Protein AF-A0A2E3HSD8-F1 (afdb_monomer)

Secondary structure (DSSP, 8-state):
-EE-GGG-EEEE--TTSGGG--THHHHHHT-HHHHHHHHHHTTS--GGGEE----EEEE--SSS-B-PPSB-SS--STT-----TT-------GGGGSHHHHHHHHHHHHHHHHHHHHH--EEEEEEESS-EEEEEE-TTTTTSPPPHHHHHHHS-HHHHHTT--------SSSPPTT-EEEEE-TT-EE---TTS-EEE-B-TT---EEEEEEEEE--S---SPPEEPPTTTGGGG-HHHHHT-SSHHHHHHHHHHHTTEE--SSHHHH--HHHHHHHHTT---TT-SHHHHHHHHHGGGSPTTPPP-

Solvent-accessible surface area (backbone atoms only — not comparable to full-atom values): 17325 Å² total; per-residue (Å²): 106,44,59,50,80,94,67,30,56,34,39,40,47,58,65,55,30,61,92,67,76,44,62,64,57,40,48,49,70,69,26,70,69,50,45,50,50,46,16,68,68,28,79,64,51,49,70,94,44,37,20,58,57,80,55,36,37,35,39,37,30,63,86,47,69,49,60,62,68,61,38,47,77,53,63,56,48,48,91,50,61,86,78,44,87,70,48,94,74,84,74,56,59,73,75,31,66,31,70,70,47,30,51,56,41,45,54,52,48,42,54,50,48,55,47,48,71,71,64,21,62,44,51,62,32,39,35,18,72,33,55,35,62,36,44,33,33,31,80,68,45,54,78,47,83,78,50,61,53,53,44,40,66,57,51,56,67,74,47,51,76,72,64,52,90,69,46,91,70,75,85,86,73,72,83,62,90,72,54,42,73,45,76,37,50,55,78,36,69,51,74,72,66,54,53,30,39,30,35,39,54,36,50,49,82,47,75,40,41,33,38,35,42,51,46,30,53,52,90,67,90,80,87,72,83,50,41,66,32,44,32,89,49,30,66,68,72,40,64,63,32,49,71,61,42,86,41,74,57,54,34,52,12,39,50,63,38,47,63,53,37,36,82,47,71,27,60,51,29,53,35,50,71,70,57,48,51,44,21,32,72,50,41,75,60,89,86,62,45,70,53,37,50,53,32,16,75,44,18,86,73,48,57,88,80,47,59,73,130

Mean predicted aligned error: 4.42 Å

Nearest PDB structures (foldseek):
  4zpi-assembly1_A  TM=6.376E-01  e=4.360E-04  Streptomyces hygroscopicus subsp. hygroscopicus
  3kcx-assembly1_A  TM=5.062E-01  e=2.630E-01  Homo sapiens
  1dgw-assembly1_A  TM=4.783E-01  e=2.079E-01  Canavalia ensiformis
  1mzf-assembly1_A  TM=4.208E-01  e=2.630E-01  Homo sapiens
  1iz3-assembly1_A-2  TM=4.215E-01  e=7.571E-01  Homo sapiens

Foldseek 3Di:
DDADPPRFDFKDWCQLFCVVVHPVVLCVQPDPVVQVVFCVQQVRDDLLFWAFDTKIKGWFGAPDKDKDFWEFLFDQFAPSDDDFPLDPPVDDDLVRRDPVNSVVSLVVQLVVLVVCNVRVQKFWKWAWQAWDQFKKFAPPQSNDDDDLQRCLRHPDPVSVVNPNDGDPDDPSPDDDPRMDTDIDHHGDMDTDRSRTGIMGIHDHPDTTIIMTGMIGGQPDDDPDDAALDRQSCLLLLPVSSLVSNPDPSVNVSSVSVVNNYDHDQFCSSHDDPVVLLVLLCLDQDD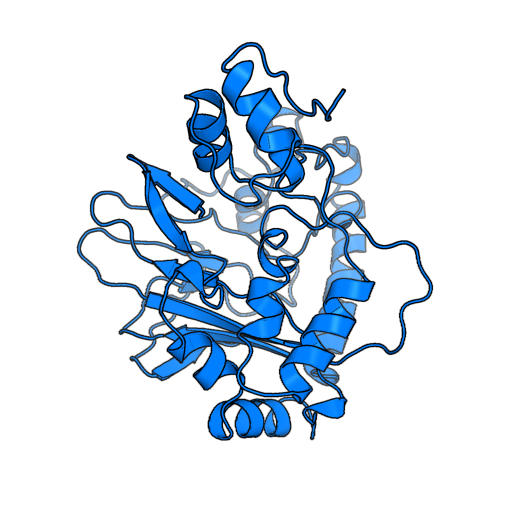PNDQRSNVNSVCRVVDDGPDGHD

Radius of gyration: 20.46 Å; Cα contacts (8 Å, |Δi|>4): 532; chains: 1; bounding box: 53×43×53 Å

Structure (mmCIF, N/CA/C/O backbone):
data_AF-A0A2E3HSD8-F1
#
_entry.id   AF-A0A2E3HSD8-F1
#
loop_
_atom_site.group_PDB
_atom_site.id
_atom_site.type_symbol
_atom_site.label_atom_id
_atom_site.label_alt_id
_atom_site.label_comp_id
_atom_site.label_asym_id
_atom_site.label_entity_id
_atom_site.label_seq_id
_atom_site.pdbx_PDB_ins_code
_atom_site.Cartn_x
_atom_site.Cartn_y
_atom_site.Cartn_z
_atom_site.occupancy
_atom_site.B_iso_or_equiv
_atom_site.auth_seq_id
_atom_site.auth_comp_id
_atom_site.auth_asym_id
_atom_site.auth_atom_id
_atom_site.pdbx_PDB_model_num
ATOM 1 N N . MET A 1 1 ? 10.540 -4.468 0.399 1.00 85.75 1 MET A N 1
ATOM 2 C CA . MET A 1 1 ? 9.700 -5.467 1.116 1.00 85.75 1 MET A CA 1
ATOM 3 C C . MET A 1 1 ? 9.550 -5.040 2.573 1.00 85.75 1 MET A C 1
ATOM 5 O O . MET A 1 1 ? 10.529 -4.563 3.128 1.00 85.75 1 MET A O 1
ATOM 9 N N . HIS A 1 2 ? 8.374 -5.173 3.197 1.00 87.12 2 HIS A N 1
ATOM 10 C CA . HIS A 1 2 ? 8.251 -5.008 4.652 1.00 87.12 2 HIS A CA 1
ATOM 11 C C . HIS A 1 2 ? 8.431 -6.350 5.354 1.00 87.12 2 HIS A C 1
ATOM 13 O O . HIS A 1 2 ? 7.873 -7.369 4.932 1.00 87.12 2 HIS A O 1
ATOM 19 N N . ARG A 1 3 ? 9.208 -6.316 6.433 1.00 90.56 3 ARG A N 1
ATOM 20 C CA . ARG A 1 3 ? 9.600 -7.487 7.210 1.00 90.56 3 ARG A CA 1
ATOM 21 C C . ARG A 1 3 ? 9.106 -7.370 8.650 1.00 90.56 3 ARG A C 1
ATOM 23 O O . ARG A 1 3 ? 8.932 -6.263 9.156 1.00 90.56 3 ARG A O 1
ATOM 30 N N . ALA A 1 4 ? 8.792 -8.514 9.237 1.00 90.00 4 ALA A N 1
ATOM 31 C CA . ALA A 1 4 ? 8.416 -8.689 10.627 1.00 90.00 4 ALA A CA 1
ATOM 32 C C . ALA A 1 4 ? 9.671 -9.030 11.450 1.00 90.00 4 ALA A C 1
ATOM 34 O O . ALA A 1 4 ? 10.803 -8.829 11.004 1.00 90.00 4 ALA A O 1
ATOM 35 N N . ARG A 1 5 ? 9.473 -9.542 12.667 1.00 89.62 5 ARG A N 1
ATOM 36 C CA . ARG A 1 5 ? 10.556 -10.053 13.513 1.00 89.62 5 ARG A CA 1
ATOM 37 C C . ARG A 1 5 ? 11.388 -11.103 12.760 1.00 89.62 5 ARG A C 1
ATOM 39 O O . ARG A 1 5 ? 10.840 -11.883 11.991 1.00 89.62 5 ARG A O 1
ATOM 46 N N . GLU A 1 6 ? 12.703 -11.111 13.003 1.00 91.00 6 GLU A N 1
ATOM 47 C CA . GLU A 1 6 ? 13.663 -12.011 12.330 1.00 91.00 6 GLU A CA 1
ATOM 48 C C . GLU A 1 6 ? 13.636 -11.908 10.797 1.00 91.00 6 GLU A C 1
ATOM 50 O O . GLU A 1 6 ? 13.905 -12.875 10.089 1.00 91.00 6 GLU A O 1
ATOM 55 N N . ASP A 1 7 ? 13.309 -10.721 10.285 1.00 90.62 7 ASP A N 1
ATOM 56 C CA . ASP A 1 7 ? 13.294 -10.411 8.860 1.00 90.62 7 ASP A CA 1
ATOM 57 C C . ASP A 1 7 ? 12.299 -11.242 8.026 1.00 90.62 7 ASP A C 1
ATOM 59 O O . ASP A 1 7 ? 12.387 -11.269 6.792 1.00 90.62 7 ASP A O 1
ATOM 63 N N . GLU A 1 8 ? 11.300 -11.870 8.660 1.00 91.19 8 GLU A N 1
ATOM 64 C CA . GLU A 1 8 ? 10.267 -12.627 7.948 1.00 91.19 8 GLU A CA 1
ATOM 65 C C . GLU A 1 8 ? 9.426 -11.698 7.052 1.00 91.19 8 GLU A C 1
ATOM 67 O O . GLU A 1 8 ? 8.938 -10.662 7.514 1.00 91.19 8 GLU A O 1
ATOM 72 N N . PRO A 1 9 ? 9.234 -12.015 5.760 1.00 90.62 9 PRO A N 1
ATOM 73 C CA . PRO A 1 9 ? 8.384 -11.211 4.892 1.00 90.62 9 PRO A CA 1
ATOM 74 C C . PRO A 1 9 ? 6.932 -11.262 5.377 1.00 90.62 9 PRO A C 1
ATOM 76 O O . PRO A 1 9 ? 6.433 -12.323 5.742 1.00 90.62 9 PRO A O 1
ATOM 79 N N . TRP A 1 10 ? 6.241 -10.122 5.342 1.00 90.44 10 TRP A N 1
ATOM 80 C CA . TRP A 1 10 ? 4.802 -10.071 5.658 1.00 90.44 10 TRP A CA 1
ATOM 81 C C . TRP A 1 10 ? 4.002 -9.139 4.742 1.00 90.44 10 TRP A C 1
ATOM 83 O O . TRP A 1 10 ? 2.795 -9.303 4.574 1.00 90.44 10 TRP A O 1
ATOM 93 N N . ALA A 1 11 ? 4.671 -8.162 4.124 1.00 92.44 11 ALA A N 1
ATOM 94 C CA . ALA A 1 11 ? 4.083 -7.277 3.127 1.00 92.44 11 ALA A CA 1
ATOM 95 C C . ALA A 1 11 ? 5.050 -7.116 1.945 1.00 92.44 11 ALA A C 1
ATOM 97 O O . ALA A 1 11 ? 6.065 -6.410 2.023 1.00 92.44 11 ALA A O 1
ATOM 98 N N . ILE A 1 12 ? 4.736 -7.780 0.836 1.00 94.00 12 ILE A N 1
ATOM 99 C CA . ILE A 1 12 ? 5.565 -7.819 -0.367 1.00 94.00 12 ILE A CA 1
ATOM 100 C C . ILE A 1 12 ? 4.980 -6.864 -1.403 1.00 94.00 12 ILE A C 1
ATOM 102 O O . ILE A 1 12 ? 3.889 -7.057 -1.932 1.00 94.00 12 ILE A O 1
ATOM 106 N N . ARG A 1 13 ? 5.724 -5.800 -1.686 1.00 93.38 13 ARG A N 1
ATOM 107 C CA . ARG A 1 13 ? 5.430 -4.837 -2.752 1.00 93.38 13 ARG A CA 1
ATOM 108 C C . ARG A 1 13 ? 6.360 -5.112 -3.925 1.00 93.38 13 ARG A C 1
ATOM 110 O O . ARG A 1 13 ? 7.394 -5.747 -3.733 1.00 93.38 13 ARG A O 1
ATOM 117 N N . GLY A 1 14 ? 6.009 -4.619 -5.106 1.00 92.06 14 GLY A N 1
ATOM 118 C CA . GLY A 1 14 ? 6.805 -4.870 -6.305 1.00 92.06 14 GLY A CA 1
ATOM 119 C C . GLY A 1 14 ? 6.550 -6.219 -6.956 1.00 92.06 14 GLY A C 1
ATOM 120 O O . GLY A 1 14 ? 7.355 -6.645 -7.762 1.00 92.06 14 GLY A O 1
ATOM 121 N N . ILE A 1 15 ? 5.436 -6.881 -6.643 1.00 94.19 15 ILE A N 1
ATOM 122 C CA . ILE A 1 15 ? 5.114 -8.233 -7.131 1.00 94.19 15 ILE A CA 1
ATOM 123 C C . ILE A 1 15 ? 4.972 -8.353 -8.657 1.00 94.19 15 ILE A C 1
ATOM 125 O O . ILE A 1 15 ? 4.980 -9.459 -9.170 1.00 94.19 15 ILE A O 1
ATOM 129 N N . ILE A 1 16 ? 4.845 -7.233 -9.375 1.00 95.88 16 ILE A N 1
ATOM 130 C CA . ILE A 1 16 ? 4.837 -7.187 -10.848 1.00 95.88 16 ILE A CA 1
ATOM 131 C C . ILE A 1 16 ? 6.199 -6.792 -11.439 1.00 95.88 16 ILE A C 1
ATOM 133 O O . ILE A 1 16 ? 6.329 -6.652 -12.650 1.00 95.88 16 ILE A O 1
ATOM 137 N N . HIS A 1 17 ? 7.200 -6.536 -10.595 1.00 95.88 17 HIS A N 1
ATOM 138 C CA . HIS A 1 17 ? 8.538 -6.179 -11.042 1.00 95.88 17 HIS A CA 1
ATOM 139 C C . HIS A 1 17 ? 9.221 -7.422 -11.639 1.00 95.88 17 HIS A C 1
ATOM 141 O O . HIS A 1 17 ? 9.228 -8.469 -10.987 1.00 95.88 17 HIS A O 1
ATOM 147 N N . PRO A 1 18 ? 9.865 -7.330 -12.819 1.00 95.62 18 PRO A N 1
ATOM 148 C CA . PRO A 1 18 ? 10.386 -8.503 -13.531 1.00 95.62 18 PRO A CA 1
ATOM 149 C C . PRO A 1 18 ? 11.477 -9.264 -12.766 1.00 95.62 18 PRO A C 1
ATOM 151 O O . PRO A 1 18 ? 11.658 -10.454 -12.983 1.00 95.62 18 PRO A O 1
ATOM 154 N N . ALA A 1 19 ? 12.159 -8.616 -11.818 1.00 93.50 19 ALA A N 1
ATOM 155 C CA . ALA A 1 19 ? 13.108 -9.273 -10.909 1.00 93.50 19 ALA A CA 1
ATOM 156 C C . ALA A 1 19 ? 12.499 -10.378 -10.018 1.00 93.50 19 ALA A C 1
ATOM 158 O O . ALA A 1 19 ? 13.252 -11.151 -9.435 1.00 93.50 19 ALA A O 1
ATOM 159 N N . PHE A 1 20 ? 11.169 -10.447 -9.877 1.00 93.25 20 PHE A N 1
ATOM 160 C CA . PHE A 1 20 ? 10.505 -11.576 -9.214 1.00 93.25 20 PHE A CA 1
ATOM 161 C C . PHE A 1 20 ? 10.332 -12.796 -10.125 1.00 93.25 20 PHE A C 1
ATOM 163 O O . PHE A 1 20 ? 9.979 -13.853 -9.617 1.00 93.25 20 PHE A O 1
ATOM 170 N N . GLU A 1 21 ? 10.551 -12.651 -11.437 1.00 95.62 21 GLU A N 1
ATOM 171 C CA . GLU A 1 21 ? 10.351 -13.709 -12.440 1.00 95.62 21 GLU A CA 1
ATOM 172 C C . GLU A 1 21 ? 8.945 -14.341 -12.385 1.00 95.62 21 GLU A C 1
ATOM 174 O O . GLU A 1 21 ? 8.745 -15.489 -12.769 1.00 95.62 21 GLU A O 1
ATOM 179 N N . GLU A 1 22 ? 7.955 -13.567 -11.928 1.00 95.69 22 GLU A N 1
ATOM 180 C CA . GLU A 1 22 ? 6.581 -14.014 -11.698 1.00 95.69 22 GLU A CA 1
ATOM 181 C C . GLU A 1 22 ? 5.596 -13.116 -12.469 1.00 95.69 22 GLU A C 1
ATOM 183 O O . GLU A 1 22 ? 5.118 -12.106 -11.938 1.00 95.69 22 GLU A O 1
ATOM 188 N N . PRO A 1 23 ? 5.304 -13.429 -13.746 1.00 95.88 23 PRO A N 1
ATOM 189 C CA . PRO A 1 23 ? 4.445 -12.594 -14.584 1.00 95.88 23 PRO A CA 1
ATOM 190 C C . PRO A 1 23 ? 2.964 -12.686 -14.195 1.00 95.88 23 PRO A C 1
ATOM 192 O O . PRO A 1 23 ? 2.198 -11.772 -14.513 1.00 95.88 23 PRO A O 1
ATOM 195 N N . SER A 1 24 ? 2.557 -13.735 -13.467 1.00 96.75 24 SER A N 1
ATOM 196 C CA . SER A 1 24 ? 1.148 -14.055 -13.203 1.00 96.75 24 SER A CA 1
ATOM 197 C C . SER A 1 24 ? 0.381 -12.901 -12.554 1.00 96.75 24 SER A C 1
ATOM 199 O O . SER A 1 24 ? -0.795 -12.692 -12.847 1.00 96.75 24 SER A O 1
ATOM 201 N N . PHE A 1 25 ? 1.032 -12.107 -11.695 1.00 96.75 25 PHE A N 1
ATOM 202 C CA . PHE A 1 25 ? 0.388 -10.954 -11.060 1.00 96.75 25 PHE A CA 1
ATOM 203 C C . PHE A 1 25 ? 0.044 -9.850 -12.063 1.00 96.75 25 PHE A C 1
ATOM 205 O O . PHE A 1 25 ? -1.042 -9.277 -11.982 1.00 96.75 25 PHE A O 1
ATOM 212 N N . ALA A 1 26 ? 0.946 -9.554 -13.003 1.00 97.12 26 ALA A N 1
ATOM 213 C CA . ALA A 1 26 ? 0.714 -8.549 -14.036 1.00 97.12 26 ALA A CA 1
ATOM 214 C C . ALA A 1 26 ? -0.293 -9.055 -15.082 1.00 97.12 26 ALA A C 1
ATOM 216 O O . ALA A 1 26 ? -1.175 -8.305 -15.498 1.00 97.12 26 ALA A O 1
ATOM 217 N N . GLU A 1 27 ? -0.209 -10.335 -15.451 1.00 97.81 27 GLU A N 1
ATOM 218 C CA . GLU A 1 27 ? -1.155 -10.989 -16.362 1.00 97.81 27 GLU A CA 1
ATOM 219 C C . GLU A 1 27 ? -2.575 -11.007 -15.789 1.00 97.81 27 GLU A C 1
ATOM 221 O O . GLU A 1 27 ? -3.524 -10.619 -16.470 1.00 97.81 27 GLU A O 1
ATOM 226 N N . PHE A 1 28 ? -2.735 -11.368 -14.512 1.00 97.25 28 PHE A N 1
ATOM 227 C CA . PHE A 1 28 ? -4.029 -11.307 -13.837 1.00 97.25 28 PHE A CA 1
ATOM 228 C C . PHE A 1 28 ? -4.566 -9.872 -13.766 1.00 97.25 28 PHE A C 1
ATOM 230 O O . PHE A 1 28 ? -5.745 -9.639 -14.042 1.00 97.25 28 PHE A O 1
ATOM 237 N N . HIS A 1 29 ? -3.707 -8.897 -13.446 1.00 97.06 29 HIS A N 1
ATOM 238 C CA . HIS A 1 29 ? -4.086 -7.482 -13.348 1.00 97.06 29 HIS A CA 1
ATOM 239 C C . HIS A 1 29 ? -4.623 -6.908 -14.666 1.00 97.06 29 HIS A C 1
ATOM 241 O O . HIS A 1 29 ? -5.510 -6.052 -14.651 1.00 97.06 29 HIS A O 1
ATOM 247 N N . GLY A 1 30 ? -4.103 -7.397 -15.793 1.00 97.19 30 GLY A N 1
ATOM 248 C CA . GLY A 1 30 ? -4.555 -7.057 -17.141 1.00 97.19 30 GLY A CA 1
ATOM 249 C C . GLY A 1 30 ? -5.619 -7.990 -17.729 1.00 97.19 30 GLY A C 1
ATOM 250 O O . GLY A 1 30 ? -6.067 -7.762 -18.852 1.00 97.19 30 GLY A O 1
ATOM 251 N N . SER A 1 31 ? -6.020 -9.038 -17.004 1.00 97.75 31 SER A N 1
ATOM 252 C CA . SER A 1 31 ? -6.863 -10.103 -17.550 1.00 97.75 31 SER A CA 1
ATOM 253 C C . SER A 1 31 ? -8.285 -9.630 -17.898 1.00 97.75 31 SER A C 1
ATOM 255 O O . SER A 1 31 ? -8.844 -8.768 -17.209 1.00 97.75 31 SER A O 1
ATOM 257 N N . PRO A 1 32 ? -8.931 -10.236 -18.916 1.00 97.69 32 PRO A N 1
ATOM 258 C CA . PRO A 1 32 ? -10.328 -9.949 -19.245 1.00 97.69 32 PRO A CA 1
ATOM 259 C C . PRO A 1 32 ? -11.292 -10.161 -18.073 1.00 97.69 32 PRO A C 1
ATOM 261 O O . PRO A 1 32 ? -12.245 -9.398 -17.928 1.00 97.69 32 PRO A O 1
ATOM 264 N N . ASP A 1 33 ? -11.037 -11.155 -17.219 1.00 96.06 33 ASP A N 1
ATOM 265 C CA . ASP A 1 33 ? -11.884 -11.451 -16.060 1.00 96.06 33 ASP A CA 1
ATOM 266 C C . ASP A 1 33 ? -11.822 -10.324 -15.024 1.00 96.06 33 ASP A C 1
ATOM 268 O O . ASP A 1 33 ? -12.862 -9.832 -14.572 1.00 96.06 33 ASP A O 1
ATOM 272 N N . PHE A 1 34 ? -10.614 -9.850 -14.694 1.00 96.94 34 PHE A N 1
ATOM 273 C CA . PHE A 1 34 ? -10.468 -8.745 -13.752 1.00 96.94 34 PHE A CA 1
ATOM 274 C C . PHE A 1 34 ? -10.998 -7.429 -14.331 1.00 96.94 34 PHE A C 1
ATOM 276 O O . PHE A 1 34 ? -11.712 -6.696 -13.643 1.00 96.94 34 PHE A O 1
ATOM 283 N N . LEU A 1 35 ? -10.742 -7.155 -15.614 1.00 98.00 35 LEU A N 1
ATOM 284 C CA . LEU A 1 35 ? -11.289 -5.979 -16.293 1.00 98.00 35 LEU A CA 1
ATOM 285 C C . LEU A 1 35 ? -12.817 -6.016 -16.394 1.00 98.00 35 LEU A C 1
ATOM 287 O O . LEU A 1 35 ? -13.459 -4.989 -16.195 1.00 98.00 35 LEU A O 1
ATOM 291 N N . SER A 1 36 ? -13.420 -7.182 -16.631 1.00 98.00 36 SER A N 1
ATOM 292 C CA . SER A 1 36 ? -14.878 -7.350 -16.616 1.00 98.00 36 SER A CA 1
ATOM 293 C C . SER A 1 36 ? -15.464 -6.985 -15.250 1.00 98.00 36 SER A C 1
ATOM 295 O O . SER A 1 36 ? -16.451 -6.245 -15.165 1.00 98.00 36 SER A O 1
ATOM 297 N N . PHE A 1 37 ? -14.815 -7.425 -14.167 1.00 97.19 37 PHE A N 1
ATOM 298 C CA . PHE A 1 37 ? -15.199 -7.025 -12.818 1.00 97.19 37 PHE A CA 1
ATOM 299 C C . PHE A 1 37 ? -15.065 -5.507 -12.611 1.00 97.19 37 PHE A C 1
ATOM 301 O O . PHE A 1 37 ? -16.020 -4.872 -12.161 1.00 97.19 37 PHE A O 1
ATOM 308 N N . VAL A 1 38 ? -13.922 -4.907 -12.966 1.00 97.62 38 VAL A N 1
ATOM 309 C CA . VAL A 1 38 ? -13.679 -3.456 -12.834 1.00 97.62 38 VAL A CA 1
ATOM 310 C C . VAL A 1 38 ? -14.727 -2.662 -13.604 1.00 97.62 38 VAL A C 1
ATOM 312 O O . VAL A 1 38 ? -15.338 -1.751 -13.049 1.00 97.62 38 VAL A O 1
ATOM 315 N N . ARG A 1 39 ? -15.001 -3.053 -14.848 1.00 97.94 39 ARG A N 1
ATOM 316 C CA . ARG A 1 39 ? -16.028 -2.457 -15.699 1.00 97.94 39 ARG A CA 1
ATOM 317 C C . ARG A 1 39 ? -17.401 -2.523 -15.039 1.00 97.94 39 ARG A C 1
ATOM 319 O O . ARG A 1 39 ? -18.093 -1.512 -14.959 1.00 97.94 39 ARG A O 1
ATOM 326 N N . SER A 1 40 ? -17.797 -3.689 -14.529 1.00 97.62 40 SER A N 1
ATOM 327 C CA . SER A 1 40 ? -19.088 -3.854 -13.854 1.00 97.62 40 SER A CA 1
ATOM 328 C C . SER A 1 40 ? -19.173 -3.061 -12.548 1.00 97.62 40 SER A C 1
ATOM 330 O O . SER A 1 40 ? -20.232 -2.521 -12.228 1.00 97.62 40 SER A O 1
ATOM 332 N N . TRP A 1 41 ? -18.093 -3.011 -11.768 1.00 96.94 41 TRP A N 1
ATOM 333 C CA . TRP A 1 41 ? -18.066 -2.343 -10.469 1.00 96.94 41 TRP A CA 1
ATOM 334 C C . TRP A 1 41 ? -18.044 -0.818 -10.606 1.00 96.94 41 TRP A C 1
ATOM 336 O O . TRP A 1 41 ? -18.757 -0.131 -9.873 1.00 96.94 41 TRP A O 1
ATOM 346 N N . CYS A 1 42 ? -17.264 -0.305 -11.560 1.00 97.31 42 CYS A N 1
ATOM 347 C CA . CYS A 1 42 ? -16.958 1.111 -11.772 1.00 97.31 42 CYS A CA 1
ATOM 348 C C . CYS A 1 42 ? -17.781 1.752 -12.909 1.00 97.31 42 CYS A C 1
ATOM 350 O O . CYS A 1 42 ? -17.302 2.669 -13.574 1.00 97.31 42 CYS A O 1
ATOM 352 N N . TYR A 1 43 ? -19.004 1.271 -13.155 1.00 96.44 43 TYR A N 1
ATOM 353 C CA . TYR A 1 43 ? -19.952 1.838 -14.131 1.00 96.44 43 TYR A CA 1
ATOM 354 C C . TYR A 1 43 ? -19.417 1.977 -15.567 1.00 96.44 43 TYR A C 1
ATOM 356 O O . TYR A 1 43 ? -19.615 3.003 -16.217 1.00 96.44 43 TYR A O 1
ATOM 364 N N . GLY A 1 44 ? -18.772 0.932 -16.077 1.00 96.56 44 GLY A N 1
ATOM 365 C CA . GLY A 1 44 ? -18.276 0.889 -17.452 1.00 96.56 44 GLY A CA 1
ATOM 366 C C . GLY A 1 44 ? -16.880 1.474 -17.628 1.00 96.56 44 GLY A C 1
ATOM 367 O O . GLY A 1 44 ? -16.565 1.920 -18.720 1.00 96.56 44 GLY A O 1
ATOM 368 N N . LEU A 1 45 ? -16.065 1.513 -16.571 1.00 96.38 45 LEU A N 1
ATOM 369 C CA . LEU A 1 45 ? -14.673 1.950 -16.665 1.00 96.38 45 LEU A CA 1
ATOM 370 C C . LEU A 1 45 ? -13.880 1.016 -17.598 1.00 96.38 45 LEU A C 1
ATOM 372 O O . LEU A 1 45 ? -13.818 -0.186 -17.339 1.00 96.38 45 LEU A O 1
ATOM 376 N N . GLU A 1 46 ? -13.289 1.576 -18.653 1.00 97.38 46 GLU A N 1
ATOM 377 C CA . GLU A 1 46 ? -12.530 0.851 -19.684 1.00 97.38 46 GLU A CA 1
ATOM 378 C C . GLU A 1 46 ? -11.012 1.096 -19.535 1.00 97.38 46 GLU A C 1
ATOM 380 O O . GLU A 1 46 ? -10.613 2.068 -18.881 1.00 97.38 46 GLU A O 1
ATOM 385 N N . PRO A 1 47 ? -10.141 0.255 -20.133 1.00 97.62 47 PRO A N 1
ATOM 386 C CA . PRO A 1 47 ? -8.682 0.399 -20.075 1.00 97.62 47 PRO A CA 1
ATOM 387 C C . PRO A 1 47 ? -8.150 1.799 -20.400 1.00 97.62 47 PRO A C 1
ATOM 389 O O . PRO A 1 47 ? -7.217 2.279 -19.750 1.00 97.62 47 PRO A O 1
ATOM 392 N N . GLU A 1 48 ? -8.760 2.490 -21.366 1.00 95.75 48 GLU A N 1
ATOM 393 C CA . GLU A 1 48 ? -8.353 3.846 -21.758 1.00 95.75 48 GLU A CA 1
ATOM 394 C C . GLU A 1 48 ? -8.574 4.888 -20.658 1.00 95.75 48 GLU A C 1
ATOM 396 O O . GLU A 1 48 ? -7.973 5.956 -20.721 1.00 95.75 48 GLU A O 1
ATOM 401 N N . ASP A 1 49 ? -9.362 4.587 -19.629 1.00 96.50 49 ASP A N 1
ATOM 402 C CA . ASP A 1 49 ? -9.636 5.468 -18.494 1.00 96.50 49 ASP A CA 1
ATOM 403 C C . ASP A 1 49 ? -8.847 5.078 -17.236 1.00 96.50 49 ASP A C 1
ATOM 405 O O . ASP A 1 49 ? -9.023 5.702 -16.189 1.00 96.50 49 ASP A O 1
ATOM 409 N N . LEU A 1 50 ? -7.998 4.048 -17.292 1.00 97.88 50 LEU A N 1
ATOM 410 C CA . LEU A 1 50 ? -7.305 3.529 -16.113 1.00 97.88 50 LEU A CA 1
ATOM 411 C C . LEU A 1 50 ? -5.991 4.259 -15.820 1.00 97.88 50 LEU A C 1
ATOM 413 O O . LEU A 1 50 ? -5.270 4.710 -16.713 1.00 97.88 50 LEU A O 1
ATOM 417 N N . VAL A 1 51 ? -5.663 4.333 -14.534 1.00 97.69 51 VAL A N 1
ATOM 418 C CA . VAL A 1 51 ? -4.342 4.693 -14.019 1.00 97.69 51 VAL A CA 1
ATOM 419 C C . VAL A 1 51 ? -3.895 3.637 -13.013 1.00 97.69 51 VAL A C 1
ATOM 421 O O . VAL A 1 51 ? -4.710 3.113 -12.242 1.00 97.69 51 VAL A O 1
ATOM 424 N N . LEU A 1 52 ? -2.602 3.307 -13.039 1.00 95.44 52 LEU A N 1
ATOM 425 C CA . LEU A 1 52 ? -2.021 2.312 -12.147 1.00 95.44 52 LEU A CA 1
ATOM 426 C C . LEU A 1 52 ? -2.147 2.746 -10.680 1.00 95.44 52 LEU A C 1
ATOM 428 O O . LEU A 1 52 ? -2.014 3.921 -10.336 1.00 95.44 52 LEU A O 1
ATOM 432 N N . SER A 1 53 ? -2.402 1.777 -9.805 1.00 90.44 53 SER A N 1
ATOM 433 C CA . SER A 1 53 ? -2.427 1.965 -8.355 1.00 90.44 53 SER A CA 1
ATOM 434 C C . SER A 1 53 ? -1.431 1.040 -7.655 1.00 90.44 53 SER A C 1
ATOM 436 O O . SER A 1 53 ? -0.839 0.150 -8.265 1.00 90.44 53 SER A O 1
ATOM 438 N N . GLY A 1 54 ? -1.236 1.243 -6.352 1.00 87.44 54 GLY A N 1
ATOM 439 C CA . GLY A 1 54 ? -0.378 0.381 -5.543 1.00 87.44 54 GLY A CA 1
ATOM 440 C C . GLY A 1 54 ? -0.858 -1.075 -5.526 1.00 87.44 54 GLY A C 1
ATOM 441 O O . GLY A 1 54 ? -2.058 -1.346 -5.504 1.00 87.44 54 GLY A O 1
ATOM 442 N N . MET A 1 55 ? 0.098 -2.002 -5.492 1.00 94.06 55 MET A N 1
ATOM 443 C CA . MET A 1 55 ? -0.132 -3.440 -5.331 1.00 94.06 55 MET A CA 1
ATOM 444 C C . MET A 1 55 ? 0.674 -3.958 -4.144 1.00 94.06 55 MET A C 1
ATOM 446 O O . MET A 1 55 ? 1.777 -3.473 -3.858 1.00 94.06 55 MET A O 1
ATOM 450 N N . LEU A 1 56 ? 0.115 -4.931 -3.437 1.00 94.75 56 LEU A N 1
ATOM 451 C CA . LEU A 1 56 ? 0.727 -5.503 -2.247 1.00 94.75 56 LEU A CA 1
ATOM 452 C C . LEU A 1 56 ? 0.244 -6.938 -2.059 1.00 94.75 56 LEU A C 1
ATOM 454 O O . LEU A 1 56 ? -0.955 -7.179 -2.006 1.00 94.75 56 LEU A O 1
ATOM 458 N N . LEU A 1 57 ? 1.173 -7.871 -1.894 1.00 95.62 57 LEU A N 1
ATOM 459 C CA . LEU A 1 57 ? 0.880 -9.212 -1.414 1.00 95.62 57 LEU A CA 1
ATOM 460 C C . LEU A 1 57 ? 1.114 -9.256 0.095 1.00 95.62 57 LEU A C 1
ATOM 462 O O . LEU A 1 57 ? 2.224 -9.027 0.580 1.00 95.62 57 LEU A O 1
ATOM 466 N N . TRP A 1 58 ? 0.053 -9.538 0.836 1.00 94.19 58 TRP A N 1
ATOM 467 C CA . TRP A 1 58 ? 0.139 -9.857 2.248 1.00 94.19 58 TRP A CA 1
ATOM 468 C C . TRP A 1 58 ? 0.486 -11.325 2.428 1.00 94.19 58 TRP A C 1
ATOM 470 O O . TRP A 1 58 ? -0.205 -12.186 1.884 1.00 94.19 58 TRP A O 1
ATOM 480 N N . CYS A 1 59 ? 1.504 -11.595 3.238 1.00 92.44 59 CYS A N 1
ATOM 481 C CA . CYS A 1 59 ? 1.891 -12.942 3.624 1.00 92.44 59 CYS A CA 1
ATOM 482 C C . CYS A 1 59 ? 1.968 -13.099 5.145 1.00 92.44 59 CYS A C 1
ATOM 484 O O . CYS A 1 59 ? 1.996 -12.117 5.893 1.00 92.44 59 CYS A O 1
ATOM 486 N N . ASN A 1 60 ? 1.932 -14.350 5.602 1.00 91.19 60 ASN A N 1
ATOM 487 C CA . ASN A 1 60 ? 2.062 -14.693 7.014 1.00 91.19 60 ASN A CA 1
ATOM 488 C C . ASN A 1 60 ? 3.532 -14.977 7.365 1.00 91.19 60 ASN A C 1
ATOM 490 O O . ASN A 1 60 ? 4.123 -15.871 6.746 1.00 91.19 60 ASN A O 1
ATOM 494 N N . PRO A 1 61 ? 4.128 -14.278 8.346 1.00 89.25 61 PRO A N 1
ATOM 495 C CA . PRO A 1 61 ? 5.339 -14.758 9.003 1.00 89.25 61 PRO A CA 1
ATOM 496 C C . PRO A 1 61 ? 5.120 -16.159 9.581 1.00 89.25 61 PRO A C 1
ATOM 498 O O . PRO A 1 61 ? 4.057 -16.472 10.107 1.00 89.25 61 PRO A O 1
ATOM 501 N N . ARG A 1 62 ? 6.117 -17.037 9.502 1.00 87.00 62 ARG A N 1
ATOM 502 C CA . ARG A 1 62 ? 5.946 -18.425 9.946 1.00 87.00 62 ARG A CA 1
ATOM 503 C C . ARG A 1 62 ? 6.105 -18.577 11.450 1.00 87.00 62 ARG A C 1
ATOM 505 O O . ARG A 1 62 ? 5.500 -19.482 12.011 1.00 87.00 62 ARG A O 1
ATOM 512 N N . ARG A 1 63 ? 6.936 -17.750 12.096 1.00 88.50 63 ARG A N 1
ATOM 513 C CA . ARG A 1 63 ? 7.370 -17.990 13.485 1.00 88.50 63 ARG A CA 1
ATOM 514 C C . ARG A 1 63 ? 6.650 -17.138 14.515 1.00 88.50 63 ARG A C 1
ATOM 516 O O . ARG A 1 63 ? 6.530 -17.559 15.664 1.00 88.50 63 ARG A O 1
ATOM 523 N N . TYR A 1 64 ? 6.209 -15.944 14.133 1.00 88.69 64 TYR A N 1
ATOM 524 C CA . TYR A 1 64 ? 5.664 -14.966 15.067 1.00 88.69 64 TYR A CA 1
ATOM 525 C C . TYR A 1 64 ? 4.360 -14.373 14.565 1.00 88.69 64 TYR A C 1
ATOM 527 O O . TYR A 1 64 ? 4.229 -14.051 13.388 1.00 88.69 64 TYR A O 1
ATOM 535 N N . GLU A 1 65 ? 3.429 -14.156 15.493 1.00 89.69 65 GLU A N 1
ATOM 536 C CA . GLU A 1 65 ? 2.288 -13.297 15.215 1.00 89.69 65 GLU A CA 1
ATOM 537 C C . GLU A 1 65 ? 2.771 -11.895 14.844 1.00 89.69 65 GLU A C 1
ATOM 539 O O . GLU A 1 65 ? 3.703 -11.341 15.436 1.00 89.69 65 GLU A O 1
ATOM 544 N N . ASN A 1 66 ? 2.115 -11.322 13.847 1.00 89.69 66 ASN A N 1
ATOM 545 C CA . ASN A 1 66 ? 2.378 -9.975 13.375 1.00 89.69 66 ASN A CA 1
ATOM 546 C C . ASN A 1 66 ? 1.095 -9.350 12.825 1.00 89.69 66 ASN A C 1
ATOM 548 O O . ASN A 1 66 ? 0.157 -10.041 12.421 1.00 89.69 66 ASN A O 1
ATOM 552 N N . GLY A 1 67 ? 1.054 -8.030 12.763 1.00 86.19 67 GLY A N 1
ATOM 553 C CA . GLY A 1 67 ? -0.110 -7.328 12.255 1.00 86.19 67 GLY A CA 1
ATOM 554 C C . GLY A 1 67 ? -0.017 -5.835 12.509 1.00 86.19 67 GLY A C 1
ATOM 555 O O . GLY A 1 67 ? 0.668 -5.419 13.447 1.00 86.19 67 GLY A O 1
ATOM 556 N N . PRO A 1 68 ? -0.677 -5.000 11.691 1.00 86.88 68 PRO A N 1
ATOM 557 C CA . PRO A 1 68 ? -0.895 -3.620 12.084 1.00 86.88 68 PRO A CA 1
ATOM 558 C C . PRO A 1 68 ? -1.729 -3.576 13.372 1.00 86.88 68 PRO A C 1
ATOM 560 O O . PRO A 1 68 ? -2.498 -4.487 13.667 1.00 86.88 68 PRO A O 1
ATOM 563 N N . SER A 1 69 ? -1.621 -2.489 14.131 1.00 87.88 69 SER A N 1
ATOM 564 C CA . SER A 1 69 ? -2.638 -2.186 15.138 1.00 87.88 69 SER A CA 1
ATOM 565 C C . SER A 1 69 ? -3.981 -1.922 14.454 1.00 87.88 69 SER A C 1
ATOM 567 O O . SER A 1 69 ? -4.041 -1.663 13.252 1.00 87.88 69 SER A O 1
ATOM 569 N N . TRP A 1 70 ? -5.067 -1.896 15.219 1.00 92.31 70 TRP A N 1
ATOM 570 C CA . TRP A 1 70 ? -6.327 -1.341 14.732 1.00 92.31 70 TRP A CA 1
ATOM 571 C C . TRP A 1 70 ? -6.122 0.072 14.188 1.00 92.31 70 TRP A C 1
ATOM 573 O O . TRP A 1 70 ? -5.471 0.904 14.823 1.00 92.31 70 TRP A O 1
ATOM 583 N N . HIS A 1 71 ? -6.642 0.326 12.993 1.00 92.75 71 HIS A N 1
ATOM 584 C CA . HIS A 1 71 ? -6.447 1.591 12.297 1.00 92.75 71 HIS A CA 1
ATOM 585 C C . HIS A 1 71 ? -7.570 1.870 11.294 1.00 92.75 71 HIS A C 1
ATOM 587 O O . HIS A 1 71 ? -8.469 1.058 11.056 1.00 92.75 71 HIS A O 1
ATOM 593 N N . ARG A 1 72 ? -7.502 3.066 10.708 1.00 93.19 72 ARG A N 1
ATOM 594 C CA . ARG A 1 72 ? -8.170 3.435 9.459 1.00 93.19 72 ARG A CA 1
ATOM 595 C C . ARG A 1 72 ? -7.068 3.682 8.428 1.00 93.19 72 ARG A C 1
ATOM 597 O O . ARG A 1 72 ? -6.015 4.195 8.796 1.00 93.19 72 ARG A O 1
ATOM 604 N N . ASP A 1 73 ? -7.308 3.370 7.157 1.00 90.69 73 ASP A N 1
ATOM 605 C CA . ASP A 1 73 ? -6.324 3.653 6.096 1.00 90.69 73 ASP A CA 1
ATOM 606 C C . ASP A 1 73 ? -6.200 5.161 5.818 1.00 90.69 73 ASP A C 1
ATOM 608 O O . ASP A 1 73 ? -5.184 5.634 5.315 1.00 90.69 73 ASP A O 1
ATOM 612 N N . THR A 1 74 ? -7.247 5.929 6.136 1.00 89.06 74 THR A N 1
ATOM 613 C CA . THR A 1 74 ? -7.258 7.389 5.994 1.00 89.06 74 THR A CA 1
ATOM 614 C C . THR A 1 74 ? -6.659 8.074 7.216 1.00 89.06 74 THR A C 1
ATOM 616 O O . THR A 1 74 ? -6.915 7.670 8.351 1.00 89.06 74 THR A O 1
ATOM 619 N N . THR A 1 75 ? -5.964 9.190 6.995 1.00 84.50 75 THR A N 1
ATOM 620 C CA . THR A 1 75 ? -5.688 10.162 8.056 1.00 84.50 75 THR A CA 1
ATOM 621 C C . THR A 1 75 ? -7.004 10.811 8.477 1.00 84.50 75 THR A C 1
ATOM 623 O O . THR A 1 75 ? -7.779 11.259 7.630 1.00 84.50 75 THR A O 1
ATOM 626 N N . TRP A 1 76 ? -7.283 10.833 9.775 1.00 82.25 76 TRP A N 1
ATOM 627 C CA . TRP A 1 76 ? -8.541 11.340 10.336 1.00 82.25 76 TRP A CA 1
ATOM 628 C C . TRP A 1 76 ? -8.346 12.184 11.599 1.00 82.25 76 TRP A C 1
ATOM 630 O O . TRP A 1 76 ? -9.309 12.578 12.249 1.00 82.25 76 TRP A O 1
ATOM 640 N N . TRP A 1 77 ? -7.084 12.501 11.867 1.00 82.25 77 TRP A N 1
ATOM 641 C CA . TRP A 1 77 ? -6.584 13.381 12.911 1.00 82.25 77 TRP A CA 1
ATOM 642 C C . TRP A 1 77 ? -5.708 14.461 12.268 1.00 82.25 77 TRP A C 1
ATOM 644 O O . TRP A 1 77 ? -5.371 14.359 11.080 1.00 82.25 77 TRP A O 1
ATOM 654 N N . GLY A 1 78 ? -5.283 15.452 13.049 1.00 82.31 78 GLY A N 1
ATOM 655 C CA . GLY A 1 78 ? -4.299 16.425 12.593 1.00 82.31 78 GLY A CA 1
ATOM 656 C C . GLY A 1 78 ? -4.811 17.296 11.441 1.00 82.31 78 GLY A C 1
ATOM 657 O O . GLY A 1 78 ? -6.003 17.597 11.321 1.00 82.31 78 GLY A O 1
ATOM 658 N N . THR A 1 79 ? -3.914 17.639 10.519 1.00 78.81 79 THR A N 1
ATOM 659 C CA . THR A 1 79 ? -4.232 18.362 9.274 1.00 78.81 79 THR A CA 1
ATOM 660 C C . THR A 1 79 ? -5.045 17.543 8.265 1.00 78.81 79 THR A C 1
ATOM 662 O O . THR A 1 79 ? -5.489 18.084 7.251 1.00 78.81 79 THR A O 1
ATOM 665 N N . GLY A 1 80 ? -5.222 16.236 8.490 1.00 80.31 80 GLY A N 1
ATOM 666 C CA . GLY A 1 80 ? -5.849 15.325 7.528 1.00 80.31 80 GLY A CA 1
ATOM 667 C C . GLY A 1 80 ? -5.021 15.082 6.259 1.00 80.31 80 GLY A C 1
ATOM 668 O O . GLY A 1 80 ? -5.517 14.458 5.317 1.00 80.31 80 GLY A O 1
ATOM 669 N N . LYS A 1 81 ? -3.774 15.569 6.207 1.00 82.00 81 LYS A N 1
ATOM 670 C CA . LYS A 1 81 ? -2.869 15.330 5.081 1.00 82.00 81 LYS A CA 1
ATOM 671 C C . LYS A 1 81 ? -2.326 13.892 5.121 1.00 82.00 81 LYS A C 1
ATOM 673 O O . LYS A 1 81 ? -2.129 13.335 6.205 1.00 82.00 81 LYS A O 1
ATOM 678 N N . PRO A 1 82 ? -2.099 13.258 3.958 1.00 78.62 82 PRO A N 1
ATOM 679 C CA . PRO A 1 82 ? -1.316 12.030 3.894 1.00 78.62 82 PRO A CA 1
ATOM 680 C C . PRO A 1 82 ? 0.103 12.267 4.419 1.00 78.62 82 PRO A C 1
ATOM 682 O O . PRO A 1 82 ? 0.649 13.352 4.228 1.00 78.62 82 PRO A O 1
ATOM 685 N N . TYR A 1 83 ? 0.693 11.242 5.029 1.00 80.38 83 TYR A N 1
ATOM 686 C CA . TYR A 1 83 ? 2.101 11.235 5.425 1.00 80.38 83 TYR A CA 1
ATOM 687 C C . TYR A 1 83 ? 2.900 10.312 4.500 1.00 80.38 83 TYR A C 1
ATOM 689 O O . TYR A 1 83 ? 2.353 9.369 3.912 1.00 80.38 83 TYR A O 1
ATOM 697 N N . PHE A 1 84 ? 4.198 10.573 4.399 1.00 85.12 84 PHE A N 1
ATOM 698 C CA . PHE A 1 84 ? 5.136 9.721 3.675 1.00 85.12 84 PHE A CA 1
ATOM 699 C C . PHE A 1 84 ? 5.690 8.659 4.615 1.00 85.12 84 PHE A C 1
ATOM 701 O O . PHE A 1 84 ? 6.136 8.990 5.704 1.00 85.12 84 PHE A O 1
ATOM 708 N N . ALA A 1 85 ? 5.724 7.389 4.216 1.00 84.69 85 ALA A N 1
ATOM 709 C CA . ALA A 1 85 ? 6.232 6.331 5.095 1.00 84.69 85 ALA A CA 1
ATOM 710 C C . ALA A 1 85 ? 7.703 6.538 5.510 1.00 84.69 85 ALA A C 1
ATOM 712 O O . ALA A 1 85 ? 8.106 6.060 6.568 1.00 84.69 85 ALA A O 1
ATOM 713 N N . GLN A 1 86 ? 8.479 7.275 4.712 1.00 85.94 86 GLN A N 1
ATOM 714 C CA . GLN A 1 86 ? 9.856 7.652 5.027 1.00 85.94 86 GLN A CA 1
ATOM 715 C C . GLN A 1 86 ? 10.000 8.899 5.925 1.00 85.94 86 GLN A C 1
ATOM 717 O O . GLN A 1 86 ? 11.116 9.265 6.286 1.00 85.94 86 GLN A O 1
ATOM 722 N N . LYS A 1 87 ? 8.897 9.569 6.292 1.00 82.19 87 LYS A N 1
ATOM 723 C CA . LYS A 1 87 ? 8.888 10.756 7.161 1.00 82.19 87 LYS A CA 1
ATOM 724 C C . LYS A 1 87 ? 7.901 10.553 8.305 1.00 82.19 87 LYS A C 1
ATOM 726 O O . LYS A 1 87 ? 6.716 10.339 8.083 1.00 82.19 87 LYS A O 1
ATOM 731 N N . ASP A 1 88 ? 8.369 10.669 9.543 1.00 67.12 88 ASP A N 1
ATOM 732 C CA . ASP A 1 88 ? 7.467 10.760 10.694 1.00 67.12 88 ASP A CA 1
ATOM 733 C C . ASP A 1 88 ? 7.116 12.227 10.972 1.00 67.12 88 ASP A C 1
ATOM 735 O O . ASP A 1 88 ? 7.543 12.819 11.959 1.00 67.12 88 ASP A O 1
ATOM 739 N N . ASP A 1 89 ? 6.384 12.840 10.040 1.00 67.38 89 ASP A N 1
ATOM 740 C CA . ASP A 1 89 ? 5.897 14.223 10.117 1.00 67.38 89 ASP A CA 1
ATOM 741 C C . ASP A 1 89 ? 4.424 14.301 10.545 1.00 67.38 89 ASP A C 1
ATOM 743 O O . ASP A 1 89 ? 3.767 15.326 10.384 1.00 67.38 89 ASP A O 1
ATOM 747 N N . ARG A 1 90 ? 3.917 13.239 11.187 1.00 63.47 90 ARG A N 1
ATOM 748 C CA . ARG A 1 90 ? 2.573 13.175 11.799 1.00 63.47 90 ARG A CA 1
ATOM 749 C C . ARG A 1 90 ? 2.392 14.161 12.972 1.00 63.47 90 ARG A C 1
ATOM 751 O O . ARG A 1 90 ? 1.333 14.187 13.603 1.00 63.47 90 ARG A O 1
ATOM 758 N N . GLY A 1 91 ? 3.448 14.914 13.288 1.00 56.19 91 GLY A N 1
ATOM 759 C CA . GLY A 1 91 ? 3.600 15.857 14.388 1.00 56.19 91 GLY A CA 1
ATOM 760 C C . GLY A 1 91 ? 2.878 17.177 14.169 1.00 56.19 91 GLY A C 1
ATOM 761 O O . GLY A 1 91 ? 3.506 18.233 14.141 1.00 56.19 91 GLY A O 1
ATOM 762 N N . ASP A 1 92 ? 1.556 17.111 14.096 1.00 68.31 92 ASP A N 1
ATOM 763 C CA . ASP A 1 92 ? 0.764 18.236 14.567 1.00 68.31 92 ASP A CA 1
ATOM 764 C C . ASP A 1 92 ? 0.789 18.249 16.109 1.00 68.31 92 ASP A C 1
ATOM 766 O O . ASP A 1 92 ? 0.915 17.195 16.745 1.00 68.31 92 ASP A O 1
ATOM 770 N N . GLY A 1 93 ? 0.715 19.433 16.719 1.00 78.69 93 GLY A N 1
ATOM 771 C CA . GLY A 1 93 ? 0.646 19.554 18.170 1.00 78.69 93 GLY A CA 1
ATOM 772 C C . GLY A 1 93 ? -0.684 19.031 18.730 1.00 78.69 93 GLY A C 1
ATOM 773 O O . GLY A 1 93 ? -1.615 18.725 17.971 1.00 78.69 93 GLY A O 1
ATOM 774 N N . PRO A 1 94 ? -0.808 18.933 20.066 1.00 85.62 94 PRO A N 1
ATOM 775 C CA . PRO A 1 94 ? -2.009 18.435 20.733 1.00 85.62 94 PRO A CA 1
ATOM 776 C C . PRO A 1 94 ? -3.325 19.078 20.247 1.00 85.62 94 PRO A C 1
ATOM 778 O O . PRO A 1 94 ? -4.366 18.429 20.163 1.00 85.62 94 PRO A O 1
ATOM 781 N N . GLU A 1 95 ? -3.294 20.351 19.865 1.00 86.81 95 GLU A N 1
ATOM 782 C CA . GLU A 1 95 ? -4.440 21.097 19.345 1.00 86.81 95 GLU A CA 1
ATOM 783 C C . GLU A 1 95 ? -5.093 20.457 18.110 1.00 86.81 95 GLU A C 1
ATOM 785 O O . GLU A 1 95 ? 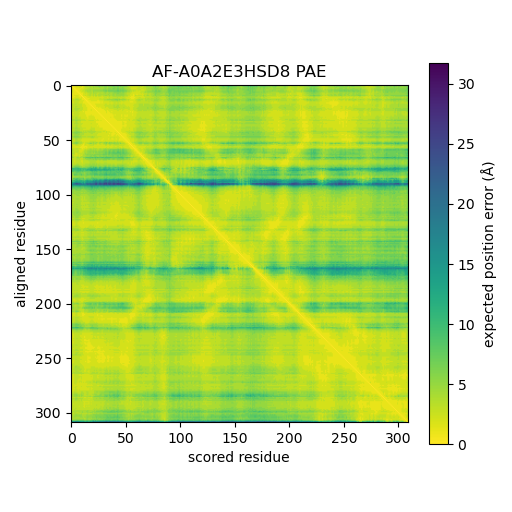-6.315 20.519 17.951 1.00 86.81 95 GLU A O 1
ATOM 790 N N . ALA A 1 96 ? -4.310 19.793 17.260 1.00 87.56 96 ALA A N 1
ATOM 791 C CA . ALA A 1 96 ? -4.811 19.161 16.044 1.00 87.56 96 ALA A CA 1
ATOM 792 C C . ALA A 1 96 ? -5.438 17.775 16.294 1.00 87.56 96 ALA A C 1
ATOM 794 O O . ALA A 1 96 ? -6.004 17.169 15.382 1.00 87.56 96 ALA A O 1
ATOM 795 N N . TYR A 1 97 ? -5.366 17.297 17.538 1.00 88.19 97 TYR A N 1
ATOM 796 C CA . TYR A 1 97 ? -6.027 16.094 18.047 1.00 88.19 97 TYR A CA 1
ATOM 797 C C . TYR A 1 97 ? -7.195 16.445 18.987 1.00 88.19 97 TYR A C 1
ATOM 799 O O . TYR A 1 97 ? -7.700 15.596 19.716 1.00 88.19 97 TYR A O 1
ATOM 807 N N . SER A 1 98 ? -7.630 17.710 18.999 1.00 88.00 98 SER A N 1
ATOM 808 C CA . SER A 1 98 ? -8.837 18.123 19.719 1.00 88.00 98 SER A CA 1
ATOM 809 C C . SER A 1 98 ? -10.095 17.529 19.083 1.00 88.00 98 SER A C 1
ATOM 811 O O . SER A 1 98 ? -10.189 17.397 17.861 1.00 88.00 98 SER A O 1
ATOM 813 N N . GLU A 1 99 ? -11.103 17.215 19.900 1.00 89.81 99 GLU A N 1
ATOM 814 C CA . GLU A 1 99 ? -12.368 16.645 19.421 1.00 89.81 99 GLU A CA 1
ATOM 815 C C . GLU A 1 99 ? -13.048 17.548 18.375 1.00 89.81 99 GLU A C 1
ATOM 817 O O . GLU A 1 99 ? -13.688 17.056 17.445 1.00 89.81 99 GLU A O 1
ATOM 822 N N . GLU A 1 100 ? -12.887 18.869 18.488 1.00 91.19 100 GLU A N 1
ATOM 823 C CA . GLU A 1 100 ? -13.362 19.845 17.510 1.00 91.19 100 GLU A CA 1
ATOM 824 C C . GLU A 1 100 ? -12.720 19.634 16.133 1.00 91.19 100 GLU A C 1
ATOM 826 O O . GLU A 1 100 ? -13.429 19.567 15.124 1.00 91.19 100 GLU A O 1
ATOM 831 N N . VAL A 1 101 ? -11.391 19.490 16.077 1.00 90.62 101 VAL A N 1
ATOM 832 C CA . VAL A 1 101 ? -10.666 19.233 14.824 1.00 90.62 101 VAL A CA 1
ATOM 833 C C . VAL A 1 101 ? -11.055 17.874 14.255 1.00 90.62 101 VAL A C 1
ATOM 835 O O . VAL A 1 101 ? -11.343 17.767 13.061 1.00 90.62 101 VAL A O 1
ATOM 838 N N . GLU A 1 102 ? -11.135 16.849 15.098 1.00 90.94 102 GLU A N 1
ATOM 839 C CA . GLU A 1 102 ? -11.530 15.508 14.674 1.00 90.94 102 GLU A CA 1
ATOM 840 C C . GLU A 1 102 ? -12.949 15.466 14.090 1.00 90.94 102 GLU A C 1
ATOM 842 O O . GLU A 1 102 ? -13.175 14.801 13.078 1.00 90.94 102 GLU A O 1
ATOM 847 N N . LYS A 1 103 ? -13.910 16.196 14.676 1.00 92.88 103 LYS A N 1
ATOM 848 C CA . LYS A 1 103 ? -15.279 16.302 14.140 1.00 92.88 103 LYS A CA 1
ATOM 849 C C . LYS A 1 103 ? -15.290 16.917 12.746 1.00 92.88 103 LYS A C 1
ATOM 851 O O . LYS A 1 103 ? -15.947 16.375 11.858 1.00 92.88 103 LYS A O 1
ATOM 856 N N . LEU A 1 104 ? -14.517 17.983 12.528 1.00 93.00 104 LEU A N 1
ATOM 857 C CA . LEU A 1 104 ? -14.367 18.594 11.203 1.00 93.00 104 LEU A CA 1
ATOM 858 C C . LEU A 1 104 ? -13.770 17.600 10.195 1.00 93.00 104 LEU A C 1
ATOM 860 O O . LEU A 1 104 ? -14.311 17.426 9.101 1.00 93.00 104 LEU A O 1
ATOM 864 N N . ARG A 1 105 ? -12.692 16.890 10.565 1.00 92.00 105 ARG A N 1
ATOM 865 C CA . ARG A 1 105 ? -12.093 15.853 9.702 1.00 92.00 105 ARG A CA 1
ATOM 866 C C . ARG A 1 105 ? -13.086 14.731 9.404 1.00 92.00 105 ARG A C 1
ATOM 868 O O . ARG A 1 105 ? -13.139 14.223 8.285 1.00 92.00 105 ARG A O 1
ATOM 875 N N . TRP A 1 106 ? -13.894 14.345 10.383 1.00 94.50 106 TRP A N 1
ATOM 876 C CA . TRP A 1 106 ? -14.881 13.288 10.221 1.00 94.50 106 TRP A CA 1
ATOM 877 C C . TRP A 1 106 ? -16.006 13.658 9.257 1.00 94.50 106 TRP A C 1
ATOM 879 O O . TRP A 1 106 ? -16.397 12.825 8.441 1.00 94.50 106 TRP A O 1
ATOM 889 N N . GLU A 1 107 ? -16.488 14.900 9.276 1.00 94.31 107 GLU A N 1
ATOM 890 C CA . GLU A 1 107 ? -17.459 15.385 8.287 1.00 94.31 107 GLU A CA 1
ATOM 891 C C . GLU A 1 107 ? -16.900 15.320 6.859 1.00 94.31 107 GLU A C 1
ATOM 893 O O . GLU A 1 107 ? -17.577 14.842 5.940 1.00 94.31 107 GLU A O 1
ATOM 898 N N . GLU A 1 108 ? -15.639 15.718 6.671 1.00 94.25 108 GLU A N 1
ATOM 899 C CA . GLU A 1 108 ? -14.950 15.597 5.383 1.00 94.25 108 GLU A CA 1
ATOM 900 C C . GLU A 1 108 ? -14.838 14.137 4.932 1.00 94.25 108 GLU A C 1
ATOM 902 O O . GLU A 1 108 ? -15.099 13.819 3.769 1.00 94.25 108 GLU A O 1
ATOM 907 N N . ILE A 1 109 ? -14.472 13.239 5.850 1.00 94.69 109 ILE A N 1
ATOM 908 C CA . ILE A 1 109 ? -14.350 11.802 5.590 1.00 94.69 109 ILE A CA 1
ATOM 909 C C . ILE A 1 109 ? -15.701 11.198 5.215 1.00 94.69 109 ILE A C 1
ATOM 911 O O . ILE A 1 109 ? -15.779 10.469 4.229 1.00 94.69 109 ILE A O 1
ATOM 915 N N . ARG A 1 110 ? -16.782 11.529 5.928 1.00 95.25 110 ARG A N 1
ATOM 916 C CA . ARG A 1 110 ? -18.128 11.043 5.591 1.00 95.25 110 ARG A CA 1
ATOM 917 C C . ARG A 1 110 ? -18.555 11.497 4.201 1.00 95.25 110 ARG A C 1
ATOM 919 O O . ARG A 1 110 ? -19.036 10.681 3.415 1.00 95.25 110 ARG A O 1
ATOM 926 N N . LYS A 1 111 ? -18.311 12.765 3.854 1.00 95.06 111 LYS A N 1
ATOM 927 C CA . LYS A 1 111 ? -18.580 13.284 2.506 1.00 95.06 111 LYS A CA 1
ATOM 928 C C . LYS A 1 111 ? -17.776 12.529 1.441 1.00 95.06 111 LYS A C 1
ATOM 930 O O . LYS A 1 111 ? -18.347 12.110 0.434 1.00 95.06 111 LYS A O 1
ATOM 935 N N . LYS A 1 112 ? -16.478 12.303 1.677 1.00 94.06 112 LYS A N 1
ATOM 936 C CA . LYS A 1 112 ? -15.606 11.513 0.788 1.00 94.06 112 LYS A CA 1
ATOM 937 C C . LYS A 1 112 ? -16.063 10.056 0.671 1.00 94.06 112 LYS A C 1
ATOM 939 O O . LYS A 1 112 ? -16.014 9.500 -0.420 1.00 94.06 112 LYS A O 1
ATOM 944 N N . ASN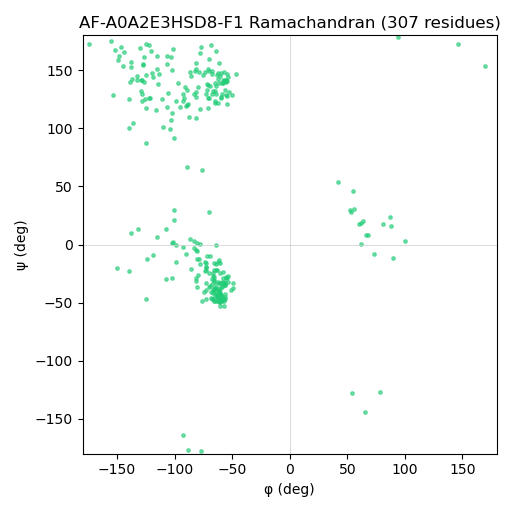 A 1 113 ? -16.551 9.449 1.752 1.00 95.50 113 ASN A N 1
ATOM 945 C CA . ASN A 1 113 ? -17.061 8.078 1.757 1.00 95.50 113 ASN A CA 1
ATOM 946 C C . ASN A 1 113 ? -18.310 7.935 0.895 1.00 95.50 113 ASN A C 1
ATOM 948 O O . ASN A 1 113 ? -18.355 7.050 0.041 1.00 95.50 113 ASN A O 1
ATOM 952 N N . VAL A 1 114 ? -19.284 8.835 1.063 1.00 95.19 114 VAL A N 1
ATOM 953 C CA . VAL A 1 114 ? -20.486 8.874 0.217 1.00 95.19 114 VAL A CA 1
ATOM 954 C C . VAL A 1 114 ? -20.096 9.046 -1.248 1.00 95.19 114 VAL A C 1
ATOM 956 O O . VAL A 1 114 ? -20.581 8.304 -2.101 1.00 95.19 114 VAL A O 1
ATOM 959 N N . GLN A 1 115 ? -19.178 9.971 -1.538 1.00 94.75 115 GLN A N 1
ATOM 960 C CA . GLN A 1 115 ? -18.687 10.196 -2.894 1.00 94.75 115 GLN A CA 1
ATOM 961 C C . GLN A 1 115 ? -18.011 8.945 -3.476 1.00 94.75 115 GLN A C 1
ATOM 963 O O . GLN A 1 115 ?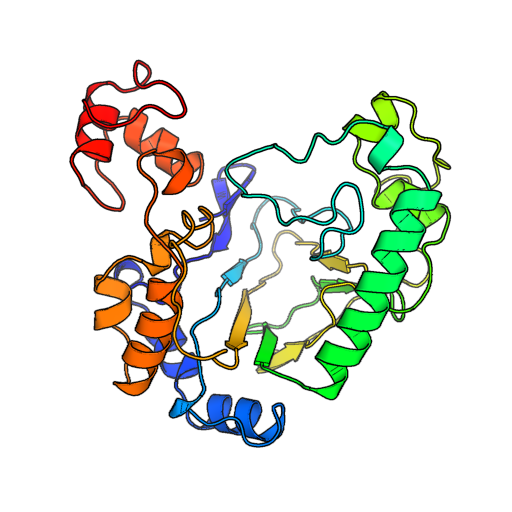 -18.368 8.518 -4.567 1.00 94.75 115 GLN A O 1
ATOM 968 N N . SER A 1 116 ? -17.091 8.319 -2.740 1.00 92.75 116 SER A N 1
ATOM 969 C CA . SER A 1 116 ? -16.352 7.129 -3.183 1.00 92.75 116 SER A CA 1
ATOM 970 C C . SER A 1 116 ? -17.279 5.944 -3.480 1.00 92.75 116 SER A C 1
ATOM 972 O O . SER A 1 116 ? -17.178 5.323 -4.539 1.00 92.75 116 SER A O 1
ATOM 974 N N . ILE A 1 117 ? -18.244 5.678 -2.593 1.00 92.50 117 ILE A N 1
ATOM 975 C CA . ILE A 1 117 ? -19.229 4.595 -2.755 1.00 92.50 117 ILE A CA 1
ATOM 976 C C . ILE A 1 117 ? -20.158 4.858 -3.946 1.00 92.50 117 ILE A C 1
ATOM 978 O O . ILE A 1 117 ? -20.532 3.916 -4.647 1.00 92.50 117 ILE A O 1
ATOM 982 N N . THR A 1 118 ? -20.532 6.122 -4.162 1.00 94.81 118 THR A N 1
ATOM 983 C CA . THR A 1 118 ? -21.461 6.519 -5.226 1.00 94.81 118 THR A CA 1
ATOM 984 C C . THR A 1 118 ? -20.781 6.520 -6.586 1.00 94.81 118 THR A C 1
ATOM 986 O O . THR A 1 118 ? -21.319 5.948 -7.526 1.00 94.81 118 THR A O 1
ATOM 989 N N . GLU A 1 119 ? -19.609 7.147 -6.697 1.00 95.56 119 GLU A N 1
ATOM 990 C CA . GLU A 1 119 ? -18.924 7.358 -7.974 1.00 95.56 119 GLU A CA 1
ATOM 991 C C . GLU A 1 119 ? -18.130 6.133 -8.436 1.00 95.56 119 GLU A C 1
ATOM 993 O O . GLU A 1 119 ? -17.947 5.972 -9.639 1.00 95.56 119 GLU A O 1
ATOM 998 N N . ARG A 1 120 ? -17.637 5.301 -7.501 1.00 95.38 120 ARG A N 1
ATOM 999 C CA . ARG A 1 120 ? -16.818 4.103 -7.771 1.00 95.38 120 ARG A CA 1
ATOM 1000 C C . ARG A 1 120 ? -15.765 4.343 -8.854 1.00 95.38 120 ARG A C 1
ATOM 1002 O O . ARG A 1 120 ? -15.669 3.611 -9.833 1.00 95.38 120 ARG A O 1
ATOM 1009 N N . LYS A 1 121 ? -14.950 5.387 -8.666 1.00 96.12 121 LYS A N 1
ATOM 1010 C CA . LYS A 1 121 ? -13.854 5.796 -9.569 1.00 96.12 121 LYS A CA 1
ATOM 1011 C C . LYS A 1 121 ? -12.664 4.827 -9.568 1.00 96.12 121 LYS A C 1
ATOM 1013 O O . LYS A 1 121 ? -11.531 5.240 -9.770 1.00 96.12 121 LYS A O 1
ATOM 1018 N N . GLY A 1 122 ? -12.894 3.558 -9.284 1.00 95.75 122 GLY A N 1
ATOM 1019 C CA . GLY A 1 122 ? -11.859 2.566 -9.079 1.00 95.75 122 GLY A CA 1
ATOM 1020 C C . GLY A 1 122 ? -12.273 1.536 -8.045 1.00 95.75 122 GLY A C 1
ATOM 1021 O O . GLY A 1 122 ? -13.290 1.662 -7.354 1.00 95.75 122 GLY A O 1
ATOM 1022 N N . VAL A 1 123 ? -11.441 0.516 -7.932 1.00 95.25 123 VAL A N 1
ATOM 1023 C CA . VAL A 1 123 ? -11.577 -0.540 -6.943 1.00 95.25 123 VAL A CA 1
ATOM 1024 C C . VAL A 1 123 ? -10.207 -0.877 -6.394 1.00 95.25 123 VAL A C 1
ATOM 1026 O O . VAL A 1 123 ? -9.237 -0.937 -7.139 1.00 95.25 123 VAL A O 1
ATOM 1029 N N . SER A 1 124 ? -10.148 -1.105 -5.089 1.00 93.31 124 SER A N 1
ATOM 1030 C CA . SER A 1 124 ? -9.049 -1.791 -4.424 1.00 93.31 124 SER A CA 1
ATOM 1031 C C . SER A 1 124 ? -9.669 -2.934 -3.636 1.00 93.31 124 SER A C 1
ATOM 1033 O O . SER A 1 124 ? -10.617 -2.719 -2.874 1.00 93.31 124 SER A O 1
ATOM 1035 N N . MET A 1 125 ? -9.192 -4.147 -3.881 1.00 95.38 125 MET A N 1
ATOM 1036 C CA . MET A 1 125 ? -9.708 -5.364 -3.268 1.00 95.38 125 MET A CA 1
ATOM 1037 C C . MET A 1 125 ? -8.587 -6.171 -2.637 1.00 95.38 125 MET A C 1
ATOM 1039 O O . MET A 1 125 ? -7.440 -6.098 -3.068 1.00 95.38 125 MET A O 1
ATOM 1043 N N . PHE A 1 126 ? -8.959 -6.972 -1.648 1.00 96.62 126 PHE A N 1
ATOM 1044 C CA . PHE A 1 126 ? -8.124 -7.997 -1.045 1.00 96.62 126 PHE A CA 1
ATOM 1045 C C . PHE A 1 126 ? -8.597 -9.346 -1.581 1.00 96.62 126 PHE A C 1
ATOM 1047 O O . PHE A 1 126 ? -9.619 -9.854 -1.125 1.00 96.62 126 PHE A O 1
ATOM 1054 N N . LEU A 1 127 ? -7.897 -9.883 -2.577 1.00 97.12 127 LEU A N 1
ATOM 1055 C CA . LEU A 1 127 ? -8.170 -11.187 -3.175 1.00 97.12 127 LEU A CA 1
ATOM 1056 C C . LEU A 1 127 ? -7.397 -12.270 -2.422 1.00 97.12 127 LEU A C 1
ATOM 1058 O O . LEU A 1 127 ? -6.166 -12.230 -2.370 1.00 97.12 127 LEU A O 1
ATOM 1062 N N . ALA A 1 128 ? -8.110 -13.236 -1.858 1.00 97.31 128 ALA A N 1
ATOM 1063 C CA . ALA A 1 128 ? -7.514 -14.356 -1.151 1.00 97.31 128 ALA A CA 1
ATOM 1064 C C . ALA A 1 128 ? -6.978 -15.384 -2.165 1.00 97.31 128 ALA A C 1
ATOM 1066 O O . ALA A 1 128 ? -7.739 -15.947 -2.949 1.00 97.31 128 ALA A O 1
ATOM 1067 N N . LEU A 1 129 ? -5.663 -15.617 -2.189 1.00 96.50 129 LEU A N 1
ATOM 1068 C CA . LEU A 1 129 ? -5.033 -16.647 -3.035 1.00 96.50 129 LEU A CA 1
ATOM 1069 C C . LEU A 1 129 ? -5.039 -18.021 -2.349 1.00 96.50 129 LEU A C 1
ATOM 1071 O O . LEU A 1 129 ? -4.962 -19.056 -3.004 1.00 96.50 129 LEU A O 1
ATOM 1075 N N . THR A 1 130 ? -5.168 -18.014 -1.028 1.00 95.69 130 THR A N 1
ATOM 1076 C CA . THR A 1 130 ? -5.417 -19.165 -0.159 1.00 95.69 130 THR A CA 1
ATOM 1077 C C . THR A 1 130 ? -6.587 -18.824 0.755 1.00 95.69 130 THR A C 1
ATOM 1079 O O . THR A 1 130 ? -6.980 -17.662 0.820 1.00 95.69 130 THR A O 1
ATOM 1082 N N . ASP A 1 131 ? -7.139 -19.795 1.482 1.00 95.25 131 ASP A N 1
ATOM 1083 C CA . ASP A 1 131 ? -8.103 -19.478 2.540 1.00 95.25 131 ASP A CA 1
ATOM 1084 C C . ASP A 1 131 ? -7.479 -18.455 3.516 1.00 95.25 131 ASP A C 1
ATOM 1086 O O . ASP A 1 131 ? -6.358 -18.656 3.984 1.00 95.25 131 ASP A O 1
ATOM 1090 N N . ASP A 1 132 ? -8.176 -17.346 3.780 1.00 93.19 132 ASP A N 1
ATOM 1091 C CA . ASP A 1 132 ? -7.697 -16.240 4.623 1.00 93.19 132 ASP A CA 1
ATOM 1092 C C . ASP A 1 132 ? -8.756 -15.885 5.680 1.00 93.19 132 ASP A C 1
ATOM 1094 O O . ASP A 1 132 ? -9.940 -15.725 5.380 1.00 93.19 132 ASP A O 1
ATOM 1098 N N . GLU A 1 133 ? -8.321 -15.752 6.931 1.00 91.69 133 GLU A N 1
ATOM 1099 C CA . GLU A 1 133 ? -9.128 -15.292 8.067 1.00 91.69 133 GLU A CA 1
ATOM 1100 C C . GLU A 1 133 ? -8.439 -14.194 8.897 1.00 91.69 133 GLU A C 1
ATOM 1102 O O . GLU A 1 133 ? -8.864 -13.879 10.006 1.00 91.69 133 GLU A O 1
ATOM 1107 N N . CYS A 1 134 ? -7.369 -13.601 8.367 1.00 90.75 134 CYS A N 1
ATOM 1108 C CA . CYS A 1 134 ? -6.536 -12.622 9.053 1.00 90.75 134 CYS A CA 1
ATOM 1109 C C . CYS A 1 134 ? -7.152 -11.220 9.094 1.00 90.75 134 CYS A C 1
ATOM 1111 O O . CYS A 1 134 ? -6.672 -10.377 9.849 1.00 90.75 134 CYS A O 1
ATOM 1113 N N . HIS A 1 135 ? -8.149 -10.917 8.257 1.00 93.44 135 HIS A N 1
ATOM 1114 C CA . HIS A 1 135 ? -8.712 -9.568 8.160 1.00 93.44 135 HIS A CA 1
ATOM 1115 C C . HIS A 1 135 ? -9.877 -9.391 9.132 1.00 93.44 135 HIS A C 1
ATOM 1117 O O . HIS A 1 135 ? -10.908 -10.047 9.003 1.00 93.44 135 HIS A O 1
ATOM 1123 N N . GLU A 1 136 ? -9.756 -8.452 10.066 1.00 94.69 136 GLU A N 1
ATOM 1124 C CA . GLU A 1 136 ? -10.805 -8.150 11.043 1.00 94.69 136 GLU A CA 1
ATOM 1125 C C . GLU A 1 136 ? -11.282 -6.707 10.891 1.00 94.69 136 GLU A C 1
ATOM 1127 O O . GLU A 1 136 ? -10.498 -5.810 10.575 1.00 94.69 136 GLU A O 1
ATOM 1132 N N . LEU A 1 137 ? -12.574 -6.455 11.103 1.00 96.38 137 LEU A N 1
ATOM 1133 C CA . LEU A 1 137 ? -13.141 -5.110 11.000 1.00 96.38 137 LEU A CA 1
ATOM 1134 C C . LEU A 1 137 ? -14.307 -4.874 11.954 1.00 96.38 137 LEU A C 1
ATOM 1136 O O . LEU A 1 137 ? -14.933 -5.815 12.436 1.00 96.38 137 LEU A O 1
ATOM 1140 N N . ILE A 1 138 ? -14.632 -3.601 12.182 1.00 96.62 138 ILE A N 1
ATOM 1141 C CA . ILE A 1 138 ? -15.846 -3.186 12.892 1.00 96.62 138 ILE A CA 1
ATOM 1142 C C . ILE A 1 138 ? -16.876 -2.698 11.863 1.00 96.62 138 ILE A C 1
ATOM 1144 O O . ILE A 1 138 ? -16.712 -1.597 11.313 1.00 96.62 138 ILE A O 1
ATOM 1148 N N . PRO A 1 139 ? -17.952 -3.460 11.590 1.00 96.06 139 PRO A N 1
ATOM 1149 C CA . PRO A 1 139 ? -18.971 -3.062 10.624 1.00 96.06 139 PRO A CA 1
ATOM 1150 C C . PRO A 1 139 ? -19.589 -1.692 10.947 1.00 96.06 139 PRO A C 1
ATOM 1152 O O . PRO A 1 139 ? -19.798 -1.330 12.104 1.00 96.06 139 PRO A O 1
ATOM 1155 N N . GLY A 1 140 ? -19.857 -0.897 9.907 1.00 95.06 140 GLY A N 1
ATOM 1156 C CA . GLY A 1 140 ? -20.476 0.433 10.021 1.00 95.06 140 GLY A CA 1
ATOM 1157 C C . GLY A 1 140 ? -19.580 1.546 10.589 1.00 95.06 140 GLY A C 1
ATOM 1158 O O . GLY A 1 140 ? -19.941 2.718 10.512 1.00 95.06 140 GLY A O 1
ATOM 1159 N N . SER A 1 141 ? -18.382 1.231 11.094 1.00 95.81 141 SER A N 1
ATOM 1160 C CA . SER A 1 141 ? -17.456 2.223 11.675 1.00 95.81 141 SER A CA 1
ATOM 1161 C C . SER A 1 141 ? -16.973 3.307 10.697 1.00 95.81 141 SER A C 1
ATOM 1163 O O . SER A 1 141 ? -16.417 4.312 11.132 1.00 95.81 141 SER A O 1
ATOM 1165 N N . HIS A 1 142 ? -17.177 3.138 9.388 1.00 94.94 142 HIS A N 1
ATOM 1166 C CA . HIS A 1 142 ? -16.847 4.132 8.361 1.00 94.94 142 HIS A CA 1
ATOM 1167 C C . HIS A 1 142 ? -17.872 5.274 8.227 1.00 94.94 142 HIS A C 1
ATOM 1169 O O . HIS A 1 142 ? -17.564 6.258 7.557 1.00 94.94 142 HIS A O 1
ATOM 1175 N N . ASP A 1 143 ? -19.061 5.162 8.833 1.00 94.56 143 ASP A N 1
ATOM 1176 C CA . ASP A 1 143 ? -20.117 6.192 8.753 1.00 94.56 143 ASP A CA 1
ATOM 1177 C C . ASP A 1 143 ? -20.596 6.703 10.125 1.00 94.56 143 ASP A C 1
ATOM 1179 O O . ASP A 1 143 ? -21.220 7.759 10.221 1.00 94.56 143 ASP A O 1
ATOM 1183 N N . ARG A 1 144 ? -20.229 6.034 11.224 1.00 93.62 144 ARG A N 1
ATOM 1184 C CA . ARG A 1 144 ? -20.511 6.528 12.581 1.00 93.62 144 ARG A CA 1
ATOM 1185 C C . ARG A 1 144 ? -19.302 7.158 13.261 1.00 93.62 144 ARG A C 1
ATOM 1187 O O . ARG A 1 144 ? -18.166 6.729 13.067 1.00 93.62 144 ARG A O 1
ATOM 1194 N N . TRP A 1 145 ? -19.583 8.127 14.131 1.00 93.00 145 TRP A N 1
ATOM 1195 C CA . TRP A 1 145 ? -18.588 8.678 15.046 1.00 93.00 145 TRP A CA 1
ATOM 1196 C C . TRP A 1 145 ? -17.981 7.580 15.933 1.00 93.00 145 TRP A C 1
ATOM 1198 O O . TRP A 1 145 ? -18.637 6.578 16.251 1.00 93.00 145 TRP A O 1
ATOM 1208 N N . ARG A 1 146 ? -16.711 7.774 16.304 1.00 91.62 146 ARG A N 1
ATOM 1209 C CA . ARG A 1 146 ? -15.956 6.836 17.140 1.00 91.62 146 ARG A CA 1
ATOM 1210 C C . ARG A 1 146 ? -16.571 6.703 18.536 1.00 91.62 146 ARG A C 1
ATOM 1212 O O . ARG A 1 146 ? -17.066 7.675 19.105 1.00 91.62 146 ARG A O 1
ATOM 1219 N N . THR A 1 147 ? -16.493 5.510 19.116 1.00 91.56 147 THR A N 1
ATOM 1220 C CA . THR A 1 147 ? -16.748 5.311 20.552 1.00 91.56 147 THR A CA 1
ATOM 1221 C C . THR A 1 147 ? -15.530 5.751 21.381 1.00 91.56 147 THR A C 1
ATOM 1223 O O . THR A 1 147 ? -14.436 5.896 20.829 1.00 91.56 147 THR A O 1
ATOM 1226 N N . PRO A 1 148 ? -15.660 5.934 22.710 1.00 88.62 148 PRO A N 1
ATOM 1227 C CA . PRO A 1 148 ? -14.497 6.134 23.580 1.00 88.62 148 PRO A CA 1
ATOM 1228 C C . PRO A 1 148 ? -13.471 4.993 23.487 1.00 88.62 148 PRO A C 1
ATOM 1230 O O . PRO A 1 148 ? -12.273 5.249 23.543 1.00 88.62 148 PRO A O 1
ATOM 1233 N N . PHE A 1 149 ? -13.940 3.759 23.266 1.00 88.81 149 PHE A N 1
ATOM 1234 C CA . PHE A 1 149 ? -13.085 2.584 23.093 1.00 88.81 149 PHE A CA 1
ATOM 1235 C C . PHE A 1 149 ? -12.242 2.683 21.826 1.00 88.81 149 PHE A C 1
ATOM 1237 O O . PHE A 1 149 ? -11.026 2.536 21.843 1.00 88.81 149 PHE A O 1
ATOM 1244 N N . GLU A 1 150 ? -12.889 3.012 20.712 1.00 91.38 150 GLU A N 1
ATOM 1245 C CA . GLU A 1 150 ? -12.210 3.201 19.432 1.00 91.38 150 GLU A CA 1
ATOM 1246 C C . GLU A 1 150 ? -11.270 4.404 19.464 1.00 91.38 150 GLU A C 1
ATOM 1248 O O . GLU A 1 150 ? -10.233 4.382 18.810 1.00 91.38 150 GLU A O 1
ATOM 1253 N N . HIS A 1 151 ? -11.601 5.441 20.238 1.00 90.56 151 HIS A N 1
ATOM 1254 C CA . HIS A 1 151 ? -10.701 6.569 20.435 1.00 90.56 151 HIS A CA 1
ATOM 1255 C C . HIS A 1 151 ? -9.388 6.140 21.076 1.00 90.56 151 HIS A C 1
ATOM 1257 O O . HIS A 1 151 ? -8.330 6.421 20.527 1.00 90.56 151 HIS A O 1
ATOM 1263 N N . ASP A 1 152 ? -9.461 5.430 22.203 1.00 89.69 152 ASP A N 1
ATOM 1264 C CA . ASP A 1 152 ? -8.276 4.915 22.884 1.00 89.69 152 ASP A CA 1
ATOM 1265 C C . ASP A 1 152 ? -7.446 4.041 21.943 1.00 89.69 152 ASP A C 1
ATOM 1267 O O . ASP A 1 152 ? -6.243 4.235 21.798 1.00 89.69 152 ASP A O 1
ATOM 1271 N N . VAL A 1 153 ? -8.091 3.128 21.227 1.00 89.81 153 VAL A N 1
ATOM 1272 C CA . VAL A 1 153 ? -7.409 2.204 20.318 1.00 89.81 153 VAL A CA 1
ATOM 1273 C C . VAL A 1 153 ? -6.665 2.925 19.188 1.00 89.81 153 VAL A C 1
ATOM 1275 O O . VAL A 1 153 ? -5.566 2.516 18.818 1.00 89.81 153 VAL A O 1
ATOM 1278 N N . LEU A 1 154 ? -7.258 3.978 18.625 1.00 89.94 154 LEU A N 1
ATOM 1279 C CA . LEU A 1 154 ? -6.767 4.599 17.397 1.00 89.94 154 LEU A CA 1
ATOM 1280 C C . LEU A 1 154 ? -5.916 5.857 17.625 1.00 89.94 154 LEU A C 1
ATOM 1282 O O . LEU A 1 154 ? -5.251 6.320 16.692 1.00 89.94 154 LEU A O 1
ATOM 1286 N N . LEU A 1 155 ? -5.960 6.434 18.827 1.00 88.31 155 LEU A N 1
ATOM 1287 C CA . LEU A 1 155 ? -5.165 7.602 19.187 1.00 88.31 155 LEU A CA 1
ATOM 1288 C C . LEU A 1 155 ? -3.678 7.204 19.289 1.00 88.31 155 LEU A C 1
ATOM 1290 O O . LEU A 1 155 ? -3.346 6.277 20.038 1.00 88.31 155 LEU A O 1
ATOM 1294 N N . PRO A 1 156 ? -2.759 7.892 18.584 1.00 85.88 156 PRO A N 1
ATOM 1295 C CA . PRO A 1 156 ? -1.335 7.580 18.656 1.00 85.88 156 PRO A CA 1
ATOM 1296 C C . PRO A 1 156 ? -0.783 7.683 20.082 1.00 85.88 156 PRO A C 1
ATOM 1298 O O . PRO A 1 156 ? -1.115 8.610 20.821 1.00 85.88 156 PRO A O 1
ATOM 1301 N N . GLN A 1 157 ? 0.126 6.774 20.456 1.00 85.75 157 GLN A N 1
ATOM 1302 C CA . GLN A 1 157 ? 0.730 6.766 21.795 1.00 85.75 157 GLN A CA 1
ATOM 1303 C C . GLN A 1 157 ? 1.407 8.103 22.134 1.00 85.75 157 GLN A C 1
ATOM 1305 O O . GLN A 1 157 ? 1.175 8.640 23.209 1.00 85.75 157 GLN A O 1
ATOM 1310 N N . ALA A 1 158 ? 2.140 8.695 21.184 1.00 85.88 158 ALA A N 1
ATOM 1311 C CA . ALA A 1 158 ? 2.798 9.987 21.377 1.00 85.88 158 ALA A CA 1
ATOM 1312 C C . ALA A 1 158 ? 1.823 11.123 21.746 1.00 85.88 158 ALA A C 1
ATOM 1314 O O . ALA A 1 158 ? 2.212 12.054 22.442 1.00 85.88 158 ALA A O 1
ATOM 1315 N N . MET A 1 159 ? 0.562 11.048 21.306 1.00 87.25 159 MET A N 1
ATOM 1316 C CA . MET A 1 159 ? -0.466 12.036 21.651 1.00 87.25 159 MET A CA 1
ATOM 1317 C C . MET A 1 159 ? -1.058 11.788 23.036 1.00 87.25 159 MET A C 1
ATOM 1319 O O . MET A 1 159 ? -1.301 12.735 23.783 1.00 87.25 159 MET A O 1
ATOM 1323 N N . LYS A 1 160 ? -1.217 10.517 23.424 1.00 88.50 160 LYS A N 1
ATOM 1324 C CA . LYS A 1 160 ? -1.571 10.147 24.804 1.00 88.50 160 LYS A CA 1
ATOM 1325 C C . LYS A 1 160 ? -0.520 10.654 25.788 1.00 88.50 160 LYS A C 1
ATOM 1327 O O . LYS A 1 160 ? -0.872 11.231 26.813 1.00 88.50 160 LYS A O 1
ATOM 1332 N N . ASP A 1 161 ? 0.755 10.490 25.444 1.00 90.12 161 ASP A N 1
ATOM 1333 C CA . ASP A 1 161 ? 1.888 10.919 26.270 1.00 90.12 161 ASP A CA 1
ATOM 1334 C C . ASP A 1 161 ? 1.965 12.453 26.394 1.00 90.12 161 ASP A C 1
ATOM 1336 O O . ASP A 1 161 ? 2.421 12.972 27.411 1.00 90.12 161 ASP A O 1
ATOM 1340 N N . GLN A 1 162 ? 1.457 13.185 25.396 1.00 89.69 162 GLN A N 1
ATOM 1341 C CA . GLN A 1 162 ? 1.309 14.647 25.419 1.00 89.69 162 GLN A CA 1
ATOM 1342 C C . GLN A 1 162 ? 0.037 15.132 26.136 1.00 89.69 162 GLN A C 1
ATOM 1344 O O . GLN A 1 162 ? -0.210 16.336 26.207 1.00 89.69 162 GLN A O 1
ATOM 1349 N N . GLY A 1 163 ? -0.760 14.221 26.701 1.00 88.38 163 GLY A N 1
ATOM 1350 C CA . GLY A 1 163 ? -1.911 14.557 27.538 1.00 88.38 163 GLY A CA 1
ATOM 1351 C C . GLY A 1 163 ? -3.224 14.759 26.785 1.00 88.38 163 GLY A C 1
ATOM 1352 O O . GLY 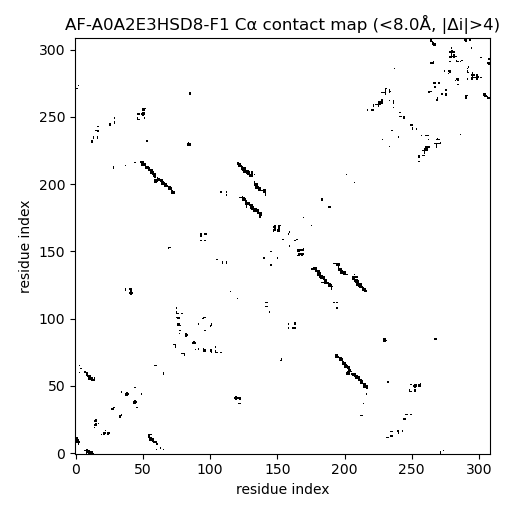A 1 163 ? -4.160 15.308 27.369 1.00 88.38 163 GLY A O 1
ATOM 1353 N N . ILE A 1 164 ? -3.332 14.310 25.527 1.00 88.38 164 ILE A N 1
ATOM 1354 C CA . ILE A 1 164 ? -4.624 14.296 24.829 1.00 88.38 164 ILE A CA 1
ATOM 1355 C C . ILE A 1 164 ? -5.618 13.430 25.607 1.00 88.38 164 ILE A C 1
ATOM 1357 O O . ILE A 1 164 ? -5.310 12.267 25.884 1.00 88.38 164 ILE A O 1
ATOM 1361 N N . PRO A 1 165 ? -6.807 13.956 25.965 1.00 86.81 165 PRO A N 1
ATOM 1362 C CA . PRO A 1 165 ? -7.792 13.195 26.715 1.00 86.81 165 PRO A CA 1
ATOM 1363 C C . PRO A 1 165 ? -8.236 11.938 25.968 1.00 86.81 165 PRO A C 1
ATOM 1365 O O . PRO A 1 165 ? -8.713 11.997 24.838 1.00 86.81 165 PRO A O 1
ATOM 1368 N N . TYR A 1 166 ? -8.153 10.793 26.636 1.00 89.12 166 TYR A N 1
ATOM 1369 C CA . TYR A 1 166 ? -8.683 9.524 26.150 1.00 89.12 166 TYR A CA 1
ATOM 1370 C C . TYR A 1 166 ? -9.237 8.713 27.322 1.00 89.12 166 TYR A C 1
ATOM 1372 O O . TYR A 1 166 ? -8.988 9.025 28.488 1.00 89.12 166 TYR A O 1
ATOM 1380 N N . THR A 1 167 ? -10.019 7.678 27.025 1.00 86.88 167 THR A N 1
ATOM 1381 C CA . THR A 1 167 ? -10.552 6.765 28.041 1.00 86.88 167 THR A CA 1
ATOM 1382 C C . THR A 1 167 ? -9.861 5.413 27.891 1.00 86.88 167 THR A C 1
ATOM 1384 O O . THR A 1 167 ? -10.250 4.661 26.996 1.00 86.88 167 THR A O 1
ATOM 1387 N N . PRO A 1 168 ? -8.858 5.087 28.734 1.00 81.94 168 PRO A N 1
ATOM 1388 C CA . PRO A 1 168 ? -8.220 3.778 28.710 1.00 81.94 168 PRO A CA 1
ATOM 1389 C C . PRO A 1 168 ? -9.280 2.692 28.852 1.00 81.94 168 PRO A C 1
ATOM 1391 O O . PRO A 1 168 ? -10.047 2.683 29.816 1.00 81.94 168 PRO A O 1
ATOM 1394 N N . SER A 1 169 ? -9.366 1.816 27.866 1.00 80.44 169 SER A N 1
ATOM 1395 C CA . SER A 1 169 ? -10.440 0.826 27.812 1.00 80.44 169 SER A CA 1
ATOM 1396 C C . SER A 1 169 ? -10.038 -0.464 27.114 1.00 80.44 169 SER A C 1
ATOM 1398 O O . SER A 1 169 ? -10.643 -1.498 27.395 1.00 80.44 169 SER A O 1
ATOM 1400 N N . TRP A 1 170 ? -8.990 -0.443 26.287 1.00 82.06 170 TRP A N 1
ATOM 1401 C CA . TRP A 1 170 ? -8.497 -1.633 25.604 1.00 82.06 170 TRP A CA 1
ATOM 1402 C C . TRP A 1 170 ? -7.196 -2.166 26.215 1.00 82.06 170 TRP A C 1
ATOM 1404 O O . TRP A 1 170 ? -6.220 -1.438 26.384 1.00 82.06 170 TRP A O 1
ATOM 1414 N N . ASP A 1 171 ? -7.159 -3.466 26.499 1.00 83.00 171 ASP A N 1
ATOM 1415 C CA . ASP A 1 171 ? -6.002 -4.191 27.052 1.00 83.00 171 ASP A CA 1
ATOM 1416 C C . ASP A 1 171 ? -4.947 -4.569 25.993 1.00 83.00 171 ASP A C 1
ATOM 1418 O O . ASP A 1 171 ? -3.937 -5.185 26.325 1.00 83.00 171 ASP A O 1
ATOM 1422 N N . ARG A 1 172 ? -5.172 -4.184 24.727 1.00 77.62 172 ARG A N 1
ATOM 1423 C CA . ARG A 1 172 ? -4.358 -4.529 23.545 1.00 77.62 172 ARG A CA 1
ATOM 1424 C C . ARG A 1 172 ? -4.367 -6.011 23.161 1.00 77.62 172 ARG A C 1
ATOM 1426 O O . ARG A 1 172 ? -3.597 -6.400 22.287 1.00 77.62 172 ARG A O 1
ATOM 1433 N N . ILE A 1 173 ? -5.212 -6.819 23.798 1.00 79.69 173 ILE A N 1
ATOM 1434 C CA . ILE A 1 173 ? -5.257 -8.277 23.620 1.00 79.69 173 ILE A CA 1
ATOM 1435 C C . ILE A 1 173 ? -6.667 -8.719 23.223 1.00 79.69 173 ILE A C 1
ATOM 1437 O O . ILE A 1 173 ? -6.841 -9.498 22.291 1.00 79.69 173 ILE A O 1
ATOM 1441 N N . SER A 1 174 ? -7.679 -8.224 23.926 1.00 83.62 174 SER A N 1
ATOM 1442 C CA . SER A 1 174 ? -9.070 -8.613 23.746 1.00 83.62 174 SER A CA 1
ATOM 1443 C C . SER A 1 174 ? -9.643 -8.104 22.417 1.00 83.62 174 SER A C 1
ATOM 1445 O O . SER A 1 174 ? -9.278 -7.020 21.963 1.00 83.62 174 SER A O 1
ATOM 1447 N N . PRO A 1 175 ? -10.595 -8.823 21.803 1.00 85.56 175 PRO A N 1
ATOM 1448 C CA . PRO A 1 175 ? -11.339 -8.325 20.649 1.00 85.56 175 PRO A CA 1
ATOM 1449 C C . PRO A 1 175 ? -12.019 -6.975 20.913 1.00 85.56 175 PRO A C 1
ATOM 1451 O O . PRO A 1 175 ? -12.504 -6.717 22.020 1.00 85.56 175 PRO A O 1
ATOM 1454 N N . LEU A 1 176 ? -12.123 -6.130 19.884 1.00 89.25 176 LEU A N 1
ATOM 1455 C CA . LEU A 1 176 ? -12.911 -4.901 19.976 1.00 89.25 176 LEU A CA 1
ATOM 1456 C C . LEU A 1 176 ? -14.419 -5.216 20.004 1.00 89.25 176 LEU A C 1
ATOM 1458 O O . LEU A 1 176 ? -14.868 -6.190 19.388 1.00 89.25 176 LEU A O 1
ATOM 1462 N N . PRO A 1 177 ? -15.249 -4.378 20.655 1.00 89.94 177 PRO A N 1
ATOM 1463 C CA . PRO A 1 177 ? -16.697 -4.550 20.617 1.00 89.94 177 PRO A CA 1
ATOM 1464 C C . PRO A 1 177 ? -17.241 -4.582 19.181 1.00 89.94 177 PRO A C 1
ATOM 1466 O O . PRO A 1 177 ? -17.008 -3.663 18.395 1.00 89.94 177 PRO A O 1
ATOM 1469 N N . ASN A 1 178 ? -18.034 -5.610 18.867 1.00 91.56 178 ASN A N 1
ATOM 1470 C CA . ASN A 1 178 ? -18.627 -5.852 17.544 1.00 91.56 178 ASN A CA 1
ATOM 1471 C C . ASN A 1 178 ? -17.617 -6.113 16.413 1.00 91.56 178 ASN A C 1
ATOM 1473 O O . ASN A 1 178 ? -17.975 -5.948 15.243 1.00 91.56 178 ASN A O 1
ATOM 1477 N N . GLN A 1 179 ? -16.377 -6.505 16.724 1.00 93.25 179 GLN A N 1
ATOM 1478 C CA . GLN A 1 179 ? -15.459 -6.933 15.673 1.00 93.25 179 GLN A CA 1
ATOM 1479 C C . GLN A 1 179 ? -15.990 -8.177 14.957 1.00 93.25 179 GLN A C 1
ATOM 1481 O O . GLN A 1 179 ? -16.616 -9.054 15.556 1.00 93.25 179 GLN A O 1
ATOM 1486 N N . VAL A 1 180 ? -15.685 -8.263 13.668 1.00 95.31 180 VAL A N 1
ATOM 1487 C CA . VAL A 1 180 ? -15.968 -9.417 12.821 1.00 95.31 180 VAL A CA 1
ATOM 1488 C C . VAL A 1 180 ? -14.681 -9.821 12.115 1.00 95.31 180 VAL A C 1
ATOM 1490 O O . VAL A 1 180 ? -14.035 -8.983 11.486 1.00 95.31 180 VAL A O 1
ATOM 1493 N N . ALA A 1 181 ? -14.340 -11.106 12.198 1.00 94.06 181 ALA A N 1
ATOM 1494 C CA . ALA A 1 181 ? -13.311 -11.717 11.364 1.00 94.06 181 ALA A CA 1
ATOM 1495 C C . ALA A 1 181 ? -13.906 -12.062 9.993 1.00 94.06 181 ALA A C 1
ATOM 1497 O O . ALA A 1 181 ? -14.948 -12.721 9.903 1.00 94.06 181 ALA A O 1
ATOM 1498 N N . ILE A 1 182 ? -13.255 -11.605 8.929 1.00 95.56 182 ILE A N 1
ATOM 1499 C CA . ILE A 1 182 ? -13.639 -11.896 7.552 1.00 95.56 182 ILE A CA 1
ATOM 1500 C C . ILE A 1 182 ? -12.947 -13.184 7.135 1.00 95.56 182 ILE A C 1
ATOM 1502 O O . ILE A 1 182 ? -11.724 -13.261 7.147 1.00 95.56 182 ILE A O 1
ATOM 1506 N N . ARG A 1 183 ? -13.743 -14.186 6.763 1.00 95.50 183 ARG A N 1
ATOM 1507 C CA . ARG A 1 183 ? -13.258 -15.481 6.284 1.00 95.50 183 ARG A CA 1
ATOM 1508 C C . ARG A 1 183 ? -13.494 -15.563 4.787 1.00 95.50 183 ARG A C 1
ATOM 1510 O O . ARG A 1 183 ? -14.646 -15.506 4.365 1.00 95.50 183 ARG A O 1
ATOM 1517 N N . LEU A 1 184 ? -12.417 -15.686 4.028 1.00 96.75 184 LEU A N 1
ATOM 1518 C CA . LEU A 1 184 ? -12.421 -15.820 2.579 1.00 96.75 184 LEU A CA 1
ATOM 1519 C C . LEU A 1 184 ? -11.889 -17.200 2.203 1.00 96.75 184 LEU A C 1
ATOM 1521 O O . LEU A 1 184 ? -10.908 -17.678 2.777 1.00 96.75 184 LEU A O 1
ATOM 1525 N N . LYS A 1 185 ? -12.530 -17.837 1.230 1.00 97.62 185 LYS A N 1
ATOM 1526 C CA . LYS A 1 185 ? -11.960 -18.959 0.488 1.00 97.62 185 LYS A CA 1
ATOM 1527 C C . LYS A 1 185 ? -11.040 -18.456 -0.612 1.00 97.62 185 LYS A C 1
ATOM 1529 O O . LYS A 1 185 ? -11.197 -17.335 -1.093 1.00 97.62 185 LYS A O 1
ATOM 1534 N N . ALA A 1 186 ? -10.101 -19.299 -1.032 1.00 97.38 186 ALA A N 1
ATOM 1535 C CA . ALA A 1 186 ? -9.280 -19.006 -2.203 1.00 97.38 186 ALA A CA 1
ATOM 1536 C C . ALA A 1 186 ? -10.159 -18.600 -3.408 1.00 97.38 186 ALA A C 1
ATOM 1538 O O . ALA A 1 186 ? -11.121 -19.290 -3.752 1.00 97.38 186 ALA A O 1
ATOM 1539 N N . GLY A 1 187 ? -9.831 -17.468 -4.031 1.00 96.12 187 GLY A N 1
ATOM 1540 C CA . GLY A 1 187 ? -10.590 -16.850 -5.121 1.00 96.12 187 GLY A CA 1
ATOM 1541 C C . GLY A 1 187 ? -11.670 -15.854 -4.680 1.00 96.12 187 GLY A C 1
ATOM 1542 O O . GLY A 1 187 ? -12.171 -15.106 -5.517 1.00 96.12 187 GLY A O 1
ATOM 1543 N N . GLU A 1 188 ? -12.020 -15.789 -3.393 1.00 97.44 188 GLU A N 1
ATOM 1544 C CA . GLU A 1 188 ? -12.932 -14.767 -2.872 1.00 97.44 188 GLU A CA 1
ATOM 1545 C C . GLU A 1 188 ? -12.192 -13.455 -2.585 1.00 97.44 188 GLU A C 1
ATOM 1547 O O . GLU A 1 188 ? -11.008 -13.433 -2.238 1.00 97.44 188 GLU A O 1
ATOM 1552 N N . ALA A 1 189 ? -12.905 -12.335 -2.720 1.00 96.50 189 ALA A N 1
ATOM 1553 C CA . ALA A 1 189 ? -12.341 -11.006 -2.533 1.00 96.50 189 ALA A CA 1
ATOM 1554 C C . ALA A 1 189 ? -13.136 -10.175 -1.524 1.00 96.50 189 ALA A C 1
ATOM 1556 O O . ALA A 1 189 ? -14.368 -10.142 -1.543 1.00 96.50 189 ALA A O 1
ATOM 1557 N N . LEU A 1 190 ? -12.417 -9.428 -0.687 1.00 96.44 190 LEU A N 1
ATOM 1558 C CA . LEU A 1 190 ? -12.976 -8.394 0.175 1.00 96.44 190 LEU A CA 1
ATOM 1559 C C . LEU A 1 190 ? -12.778 -7.017 -0.462 1.00 96.44 190 LEU A C 1
ATOM 1561 O O . LEU A 1 190 ? -11.653 -6.571 -0.690 1.00 96.44 190 LEU A O 1
ATOM 1565 N N . ILE A 1 191 ? -13.882 -6.300 -0.655 1.00 95.69 191 ILE A N 1
ATOM 1566 C CA . ILE A 1 191 ? -13.886 -4.866 -0.952 1.00 95.69 191 ILE A CA 1
ATOM 1567 C C . ILE A 1 191 ? -14.465 -4.159 0.263 1.00 95.69 191 ILE A C 1
ATOM 1569 O O . ILE A 1 191 ? -15.568 -4.470 0.714 1.00 95.69 191 ILE A O 1
ATOM 1573 N N . ARG A 1 192 ? -13.724 -3.192 0.800 1.00 94.50 192 ARG A N 1
ATOM 1574 C CA . ARG A 1 192 ? -14.143 -2.421 1.971 1.00 94.50 192 ARG A CA 1
ATOM 1575 C C . ARG A 1 192 ? -13.829 -0.948 1.796 1.00 94.50 192 ARG A C 1
ATOM 1577 O O . ARG A 1 192 ? -12.910 -0.569 1.077 1.00 94.50 192 ARG A O 1
ATOM 1584 N N . ASN A 1 193 ? -14.557 -0.113 2.528 1.00 93.88 193 ASN A N 1
ATOM 1585 C CA . ASN A 1 193 ? -14.181 1.283 2.674 1.00 93.88 193 ASN A CA 1
ATOM 1586 C C . ASN A 1 193 ? -12.925 1.383 3.568 1.00 93.88 193 ASN A C 1
ATOM 1588 O O . ASN A 1 193 ? -12.942 0.880 4.697 1.00 93.88 193 ASN A O 1
ATOM 1592 N N . GLY A 1 194 ? -11.868 2.044 3.078 1.00 91.62 194 GLY A N 1
ATOM 1593 C CA . GLY A 1 194 ? -10.592 2.250 3.784 1.00 91.62 194 GLY A CA 1
ATOM 1594 C C . GLY A 1 194 ? -10.717 2.968 5.133 1.00 91.62 194 GLY A C 1
ATOM 1595 O O . GLY A 1 194 ? -9.902 2.783 6.033 1.00 91.62 194 GLY A O 1
ATOM 1596 N N . THR A 1 195 ? -11.783 3.746 5.320 1.00 94.94 195 THR A N 1
ATOM 1597 C CA . THR A 1 195 ? -12.107 4.389 6.592 1.00 94.94 195 THR A CA 1
ATOM 1598 C C . THR A 1 195 ? -12.611 3.401 7.637 1.00 94.94 195 THR A C 1
ATOM 1600 O O . THR A 1 195 ? -12.531 3.716 8.814 1.00 94.94 195 THR A O 1
ATOM 1603 N N . THR A 1 196 ? -13.129 2.226 7.274 1.00 95.94 196 THR A N 1
ATOM 1604 C CA . THR A 1 196 ? -13.610 1.233 8.257 1.00 95.94 196 THR A CA 1
ATOM 1605 C C . THR A 1 196 ? -12.491 0.888 9.238 1.00 95.94 196 THR A C 1
ATOM 1607 O O . THR A 1 196 ? -11.369 0.640 8.805 1.00 95.94 196 THR A O 1
ATOM 1610 N N . ILE A 1 197 ? -12.780 0.873 10.541 1.00 95.75 197 ILE A N 1
ATOM 1611 C CA . ILE A 1 197 ? -11.818 0.434 11.557 1.00 95.75 197 ILE A CA 1
ATOM 1612 C C . ILE A 1 197 ? -11.538 -1.046 11.325 1.00 95.75 197 ILE A C 1
ATOM 1614 O O . ILE A 1 197 ? -12.471 -1.854 11.291 1.00 95.75 197 ILE A O 1
ATOM 1618 N N . HIS A 1 198 ? -10.270 -1.380 11.134 1.00 95.44 198 HIS A N 1
ATOM 1619 C CA . HIS A 1 198 ? -9.853 -2.730 10.798 1.00 95.44 198 HIS A CA 1
ATOM 1620 C C . HIS A 1 198 ? -8.440 -3.021 11.297 1.00 95.44 198 HIS A C 1
ATOM 1622 O O . HIS A 1 198 ? -7.697 -2.118 11.690 1.00 95.44 198 HIS A O 1
ATOM 1628 N N . THR A 1 199 ? -8.087 -4.298 11.265 1.00 93.50 199 THR A N 1
ATOM 1629 C CA . THR A 1 199 ? -6.740 -4.790 11.519 1.00 93.50 199 THR A CA 1
ATOM 1630 C C . THR A 1 199 ? -6.455 -6.024 10.660 1.00 93.50 199 THR A C 1
ATOM 1632 O O . THR A 1 199 ? -7.348 -6.560 9.998 1.00 93.50 199 THR A O 1
ATOM 1635 N N . GLY A 1 200 ? -5.193 -6.445 10.644 1.00 90.06 200 GLY A N 1
ATOM 1636 C CA . GLY A 1 200 ? -4.774 -7.741 10.133 1.00 90.06 200 GLY A CA 1
ATOM 1637 C C . GLY A 1 200 ? -4.061 -8.507 11.240 1.00 90.06 200 GLY A C 1
ATOM 1638 O O . GLY A 1 200 ? -3.107 -7.982 11.800 1.00 90.06 200 GLY A O 1
ATOM 1639 N N . HIS A 1 201 ? -4.481 -9.730 11.544 1.00 87.31 201 HIS A N 1
ATOM 1640 C CA . HIS A 1 201 ? -3.814 -10.588 12.525 1.00 87.31 201 HIS A CA 1
ATOM 1641 C C . HIS A 1 201 ? -3.258 -11.825 11.834 1.00 87.31 201 HIS A C 1
ATOM 1643 O O . HIS A 1 201 ? -3.998 -12.616 11.256 1.00 87.31 201 HIS A O 1
ATOM 1649 N N . THR A 1 202 ? -1.936 -11.961 11.842 1.00 87.88 202 THR A N 1
ATOM 1650 C CA . THR A 1 202 ? -1.254 -13.126 11.278 1.00 87.88 202 THR A CA 1
ATOM 1651 C C . THR A 1 202 ? -0.936 -14.128 12.384 1.00 87.88 202 THR A C 1
ATOM 1653 O O . THR A 1 202 ? -0.568 -13.734 13.490 1.00 87.88 202 THR A O 1
ATOM 1656 N N . VAL A 1 203 ? -1.117 -15.416 12.091 1.00 87.56 203 VAL A N 1
ATOM 1657 C CA . VAL A 1 203 ? -0.992 -16.515 13.060 1.00 87.56 203 VAL A CA 1
ATOM 1658 C C . VAL A 1 203 ? 0.069 -17.499 12.566 1.00 87.56 203 VAL A C 1
ATOM 1660 O O . VAL A 1 203 ? -0.087 -17.990 11.446 1.00 87.56 203 VAL A O 1
ATOM 1663 N N . PRO A 1 204 ? 1.098 -17.835 13.366 1.00 88.06 204 PRO A N 1
ATOM 1664 C CA . PRO A 1 204 ? 2.104 -18.827 13.001 1.00 88.06 204 PRO A CA 1
ATOM 1665 C C . PRO A 1 204 ? 1.501 -20.114 12.432 1.00 88.06 204 PRO A C 1
ATOM 1667 O O . PRO A 1 204 ? 0.401 -20.526 12.807 1.00 88.06 204 PRO A O 1
ATOM 1670 N N . ASP A 1 205 ? 2.226 -20.732 11.503 1.00 85.75 205 ASP A N 1
ATOM 1671 C CA . ASP A 1 205 ? 1.851 -21.976 10.816 1.00 85.75 205 ASP A CA 1
ATOM 1672 C C . ASP A 1 205 ? 0.561 -21.937 9.966 1.00 85.75 205 ASP A C 1
ATOM 1674 O O . ASP A 1 205 ? 0.221 -22.938 9.332 1.00 85.75 205 ASP A O 1
ATOM 1678 N N . ARG A 1 206 ? -0.146 -20.799 9.878 1.00 88.19 206 ARG A N 1
ATOM 1679 C CA . ARG A 1 206 ? -1.246 -20.613 8.917 1.00 88.19 206 ARG A CA 1
ATOM 1680 C C . ARG A 1 206 ? -0.730 -19.990 7.630 1.00 88.19 206 ARG A C 1
ATOM 1682 O O . ARG A 1 206 ? -0.069 -18.955 7.650 1.00 88.19 206 ARG A O 1
ATOM 1689 N N . GLU A 1 207 ? -1.059 -20.579 6.490 1.00 88.12 207 GLU A N 1
ATOM 1690 C CA . GLU A 1 207 ? -0.767 -19.934 5.215 1.00 88.12 207 GLU A CA 1
ATOM 1691 C C . GLU A 1 207 ? -1.663 -18.703 5.029 1.00 88.12 207 GLU A C 1
ATOM 1693 O O . GLU A 1 207 ? -2.856 -18.738 5.317 1.00 88.12 207 GLU A O 1
ATOM 1698 N N . ARG A 1 208 ? -1.073 -17.607 4.554 1.00 88.75 208 ARG A N 1
ATOM 1699 C CA . ARG A 1 208 ? -1.803 -16.422 4.108 1.00 88.75 208 ARG A CA 1
ATOM 1700 C C . ARG A 1 208 ? -1.120 -15.905 2.866 1.00 88.75 208 ARG A C 1
ATOM 1702 O O . ARG A 1 208 ? 0.068 -15.593 2.924 1.00 88.75 208 ARG A O 1
ATOM 1709 N N . ASN A 1 209 ? -1.887 -15.754 1.800 1.00 93.00 209 ASN A N 1
ATOM 1710 C CA . ASN A 1 209 ? -1.480 -15.045 0.602 1.00 93.00 209 ASN A CA 1
ATOM 1711 C C . ASN A 1 209 ? -2.674 -14.230 0.118 1.00 93.00 209 ASN A C 1
ATOM 1713 O O . ASN A 1 209 ? -3.588 -14.772 -0.497 1.00 93.00 209 ASN A O 1
ATOM 1717 N N . THR A 1 210 ? -2.672 -12.932 0.414 1.00 95.56 210 THR A N 1
ATOM 1718 C CA . THR A 1 210 ? -3.785 -12.046 0.052 1.00 95.56 210 THR A CA 1
ATOM 1719 C C . THR A 1 210 ? -3.293 -10.867 -0.750 1.00 95.56 210 THR A C 1
ATOM 1721 O O . THR A 1 210 ? -2.497 -10.046 -0.290 1.00 95.56 210 THR A O 1
ATOM 1724 N N . LEU A 1 211 ? -3.783 -10.796 -1.978 1.00 96.75 211 LEU A N 1
ATOM 1725 C CA . LEU A 1 211 ? -3.402 -9.818 -2.969 1.00 96.75 211 LEU A CA 1
ATOM 1726 C C . LEU A 1 211 ? -4.273 -8.567 -2.826 1.00 96.75 211 LEU A C 1
ATOM 1728 O O . LEU A 1 211 ? -5.459 -8.576 -3.138 1.00 96.75 211 LEU A O 1
ATOM 1732 N N . SER A 1 212 ? -3.668 -7.475 -2.368 1.00 95.81 212 SER A N 1
ATOM 1733 C CA . SER A 1 212 ? -4.229 -6.131 -2.469 1.00 95.81 212 SER A CA 1
ATOM 1734 C C . SER A 1 212 ? -3.950 -5.589 -3.869 1.00 95.81 212 SER A C 1
ATOM 1736 O O . SER A 1 212 ? -2.805 -5.262 -4.194 1.00 95.81 212 SER A O 1
ATOM 1738 N N . ILE A 1 213 ? -4.994 -5.488 -4.687 1.00 95.69 213 ILE A N 1
ATOM 1739 C CA . ILE A 1 213 ? -4.905 -5.114 -6.102 1.00 95.69 213 ILE A CA 1
ATOM 1740 C C . ILE A 1 213 ? -6.106 -4.277 -6.525 1.00 95.69 213 ILE A C 1
ATOM 1742 O O . ILE A 1 213 ? -7.187 -4.359 -5.940 1.00 95.69 213 ILE A O 1
ATOM 1746 N N . GLY A 1 214 ? -5.913 -3.447 -7.543 1.00 96.00 214 GLY A N 1
ATOM 1747 C CA . GLY A 1 214 ? -6.933 -2.516 -7.969 1.00 96.00 214 GLY A CA 1
ATOM 1748 C C . GLY A 1 214 ? -6.583 -1.752 -9.229 1.00 96.00 214 GLY A C 1
ATOM 1749 O O . GLY A 1 214 ? -5.458 -1.812 -9.720 1.00 96.00 214 GLY A O 1
ATOM 1750 N N . TRP A 1 215 ? -7.572 -1.016 -9.714 1.00 97.69 215 TRP A N 1
ATOM 1751 C CA . TRP A 1 215 ? -7.424 -0.011 -10.754 1.00 97.69 215 TRP A CA 1
ATOM 1752 C C . TRP A 1 215 ? -8.154 1.253 -10.320 1.00 97.69 215 TRP A C 1
ATOM 1754 O O . TRP A 1 215 ? -9.214 1.182 -9.688 1.00 97.69 215 TRP A O 1
ATOM 1764 N N . SER A 1 216 ? -7.606 2.405 -10.691 1.00 97.00 216 SER A N 1
ATOM 1765 C CA . SER A 1 216 ? -8.219 3.708 -10.449 1.00 97.00 216 SER A CA 1
ATOM 1766 C C . SER A 1 216 ? -8.583 4.371 -11.768 1.00 97.00 216 SER A C 1
ATOM 1768 O O . SER A 1 216 ? -7.925 4.162 -12.785 1.00 97.00 216 SER A O 1
ATOM 1770 N N . LYS A 1 217 ? -9.619 5.205 -11.746 1.00 97.56 217 LYS A N 1
ATOM 1771 C CA . LYS A 1 217 ? -9.971 6.083 -12.855 1.00 97.56 217 LYS A CA 1
ATOM 1772 C C . LYS A 1 217 ? -8.955 7.215 -12.942 1.00 97.56 217 LYS A C 1
ATOM 1774 O O . LYS A 1 217 ? -8.698 7.911 -11.960 1.00 97.56 217 LYS A O 1
ATOM 1779 N N . TRP A 1 218 ? -8.419 7.418 -14.131 1.00 97.44 218 TRP A N 1
ATOM 1780 C CA . TRP A 1 218 ? -7.546 8.524 -14.463 1.00 97.44 218 TRP A CA 1
ATOM 1781 C C . TRP A 1 218 ? -8.304 9.853 -14.370 1.00 97.44 218 TRP A C 1
ATOM 1783 O O . TRP A 1 218 ? -9.418 10.000 -14.877 1.00 97.44 218 TRP A O 1
ATOM 1793 N N . SER A 1 219 ? -7.702 10.836 -13.703 1.00 94.31 219 SER A N 1
ATOM 1794 C CA . SER A 1 219 ? -8.288 12.166 -13.497 1.00 94.31 219 SER A CA 1
ATOM 1795 C C . SER A 1 219 ? -8.017 13.147 -14.642 1.00 94.31 219 SER A C 1
ATOM 1797 O O . SER A 1 219 ? -8.384 14.315 -14.533 1.00 94.31 219 SER A O 1
ATOM 1799 N N . GLY A 1 220 ? -7.385 12.685 -15.723 1.00 95.69 220 GLY A N 1
ATOM 1800 C CA . GLY A 1 220 ? -6.914 13.514 -16.828 1.00 95.69 220 GLY A CA 1
ATOM 1801 C C . GLY A 1 220 ? -5.445 13.936 -16.682 1.00 95.69 220 GLY A C 1
ATOM 1802 O O . GLY A 1 220 ? -4.794 13.563 -15.702 1.00 95.69 220 GLY A O 1
ATOM 1803 N N . PRO A 1 221 ? -4.915 14.685 -17.668 1.00 94.81 221 PRO A N 1
ATOM 1804 C CA . PRO A 1 221 ? -3.505 15.064 -17.726 1.00 94.81 221 PRO A CA 1
ATOM 1805 C C . PRO A 1 221 ? -3.041 15.825 -16.486 1.00 94.81 221 PRO A C 1
ATOM 1807 O O . PRO A 1 221 ? -3.753 16.692 -15.971 1.00 94.81 221 PRO A O 1
ATOM 1810 N N . PHE A 1 222 ? -1.825 15.529 -16.033 1.00 94.81 222 PHE A N 1
ATOM 1811 C CA . PHE A 1 222 ? -1.225 16.202 -14.892 1.00 94.81 222 PHE A CA 1
ATOM 1812 C C . PHE A 1 222 ? -0.399 17.414 -15.344 1.00 94.81 222 PHE A C 1
ATOM 1814 O O . PHE A 1 222 ? 0.480 17.303 -16.192 1.00 94.81 222 PHE A O 1
ATOM 1821 N N . THR A 1 223 ? -0.682 18.589 -14.776 1.00 92.88 223 THR A N 1
ATOM 1822 C CA . THR A 1 223 ? 0.042 19.843 -15.075 1.00 92.88 223 THR A CA 1
ATOM 1823 C C . THR A 1 223 ? 0.811 20.389 -13.871 1.00 92.88 223 THR A C 1
ATOM 1825 O O . THR A 1 223 ? 1.281 21.525 -13.908 1.00 92.88 223 THR A O 1
ATOM 1828 N N . GLY A 1 224 ? 0.850 19.640 -12.768 1.00 93.75 224 GLY A N 1
ATOM 1829 C CA . GLY A 1 224 ? 1.538 20.041 -11.545 1.00 93.75 224 GLY A CA 1
ATOM 1830 C C . GLY A 1 224 ? 3.001 19.609 -11.530 1.00 93.75 224 GLY A C 1
ATOM 1831 O O . GLY A 1 224 ? 3.506 19.004 -12.473 1.00 93.75 224 GLY A O 1
ATOM 1832 N N . GLU A 1 225 ? 3.675 19.887 -10.418 1.00 95.19 225 GLU A N 1
ATOM 1833 C CA . GLU A 1 225 ? 4.982 19.295 -10.148 1.00 95.19 225 GLU A CA 1
ATOM 1834 C C . GLU A 1 225 ? 4.811 17.882 -9.574 1.00 95.19 225 GLU A C 1
ATOM 1836 O O . GLU A 1 225 ? 4.024 17.699 -8.636 1.00 95.19 225 GLU A O 1
ATOM 1841 N N . PRO A 1 226 ? 5.534 16.877 -10.100 1.00 95.69 226 PRO A N 1
ATOM 1842 C CA . PRO A 1 226 ? 5.452 15.523 -9.580 1.00 95.69 226 PRO A CA 1
ATOM 1843 C C . PRO A 1 226 ? 5.961 15.474 -8.139 1.00 95.69 226 PRO A C 1
ATOM 1845 O O . PRO A 1 226 ? 7.005 16.042 -7.790 1.00 95.69 226 PRO A O 1
ATOM 1848 N N . SER A 1 227 ? 5.222 14.760 -7.296 1.00 94.62 227 SER A N 1
ATOM 1849 C CA . SER A 1 227 ? 5.613 14.536 -5.905 1.00 94.62 227 SER A CA 1
ATOM 1850 C C . SER A 1 227 ? 6.667 13.439 -5.825 1.00 94.62 227 SER A C 1
ATOM 1852 O O . SER A 1 227 ? 6.670 12.517 -6.636 1.00 94.62 227 SER A O 1
ATOM 1854 N N . VAL A 1 228 ? 7.568 13.514 -4.843 1.00 95.50 228 VAL A N 1
ATOM 1855 C CA . VAL A 1 228 ? 8.440 12.367 -4.545 1.00 95.50 228 VAL A CA 1
ATOM 1856 C C . VAL A 1 228 ? 7.549 11.180 -4.194 1.00 95.50 228 VAL A C 1
ATOM 1858 O O . VAL A 1 228 ? 6.643 11.325 -3.374 1.00 95.50 228 VAL A O 1
ATOM 1861 N N . ALA A 1 229 ? 7.783 10.034 -4.826 1.00 95.12 229 ALA A N 1
ATOM 1862 C CA . ALA A 1 229 ? 7.024 8.831 -4.539 1.00 95.12 229 ALA A CA 1
ATOM 1863 C C . ALA A 1 229 ? 7.217 8.425 -3.072 1.00 95.12 229 ALA A C 1
ATOM 1865 O O . ALA A 1 229 ? 8.320 8.460 -2.524 1.00 95.12 229 ALA A O 1
ATOM 1866 N N . ASP A 1 230 ? 6.134 7.999 -2.426 1.00 93.94 230 ASP A N 1
ATOM 1867 C CA . ASP A 1 230 ? 6.259 7.292 -1.157 1.00 93.94 230 ASP A CA 1
ATOM 1868 C C . ASP A 1 230 ? 7.122 6.040 -1.363 1.00 93.94 230 ASP A C 1
ATOM 1870 O O . ASP A 1 230 ? 6.950 5.328 -2.356 1.00 93.94 230 ASP A O 1
ATOM 1874 N N . VAL A 1 231 ? 8.018 5.743 -0.420 1.00 93.44 231 VAL A N 1
ATOM 1875 C CA . VAL A 1 231 ? 8.944 4.601 -0.509 1.00 93.44 231 VAL A CA 1
ATOM 1876 C C . VAL A 1 231 ? 8.229 3.264 -0.765 1.00 93.44 231 VAL A C 1
ATOM 1878 O O . VAL A 1 231 ? 8.764 2.361 -1.408 1.00 93.44 231 VAL A O 1
ATOM 1881 N N . ARG A 1 232 ? 6.961 3.135 -0.346 1.00 92.38 232 ARG A N 1
ATOM 1882 C CA . ARG A 1 232 ? 6.109 1.962 -0.614 1.00 92.38 232 ARG A CA 1
ATOM 1883 C C . ARG A 1 232 ? 5.779 1.783 -2.101 1.00 92.38 232 ARG A C 1
ATOM 1885 O O . ARG A 1 232 ? 5.426 0.675 -2.508 1.00 92.38 232 ARG A O 1
ATOM 1892 N N . HIS A 1 233 ? 5.867 2.839 -2.898 1.00 93.94 233 HIS A N 1
ATOM 1893 C CA . HIS A 1 233 ? 5.542 2.856 -4.324 1.00 93.94 233 HIS A CA 1
ATOM 1894 C C . HIS A 1 233 ? 6.733 3.230 -5.211 1.00 93.94 233 HIS A C 1
ATOM 1896 O O . HIS A 1 233 ? 6.631 3.060 -6.417 1.00 93.94 233 HIS A O 1
ATOM 1902 N N . ALA A 1 234 ? 7.862 3.677 -4.650 1.00 94.94 234 ALA A N 1
ATOM 1903 C CA . ALA A 1 234 ? 9.038 4.090 -5.419 1.00 94.94 234 ALA A CA 1
ATOM 1904 C C . ALA A 1 234 ? 9.484 3.044 -6.456 1.00 94.94 234 ALA A C 1
ATOM 1906 O O . ALA A 1 234 ? 9.791 3.405 -7.585 1.00 94.94 234 ALA A O 1
ATOM 1907 N N . TRP A 1 235 ? 9.421 1.750 -6.120 1.00 94.44 235 TRP A N 1
ATOM 1908 C CA . TRP A 1 235 ? 9.722 0.641 -7.038 1.00 94.44 235 TRP A CA 1
ATOM 1909 C C . TRP A 1 235 ? 8.907 0.659 -8.340 1.00 94.44 235 TRP A C 1
ATOM 1911 O O . TRP A 1 235 ? 9.372 0.141 -9.347 1.00 94.44 235 TRP A O 1
ATOM 1921 N N . GLN A 1 236 ? 7.693 1.225 -8.337 1.00 95.75 236 GLN A N 1
ATOM 1922 C CA . GLN A 1 236 ? 6.850 1.291 -9.533 1.00 95.75 236 GLN A CA 1
ATOM 1923 C C . GLN A 1 236 ? 7.463 2.201 -10.591 1.00 95.75 236 GLN A C 1
ATOM 1925 O O . GLN A 1 236 ? 7.171 2.002 -11.758 1.00 95.75 236 GLN A O 1
ATOM 1930 N N . LEU A 1 237 ? 8.309 3.165 -10.214 1.00 96.81 237 LEU A N 1
ATOM 1931 C CA . LEU A 1 237 ? 8.956 4.066 -11.166 1.00 96.81 237 LEU A CA 1
ATOM 1932 C C . LEU A 1 237 ? 10.049 3.388 -12.000 1.00 96.81 237 LEU A C 1
ATOM 1934 O O . LEU A 1 237 ? 10.567 4.027 -12.914 1.00 96.81 237 LEU A O 1
ATOM 1938 N N . ASP A 1 238 ? 10.447 2.153 -11.679 1.00 95.81 238 ASP A N 1
ATOM 1939 C CA . ASP A 1 238 ? 11.487 1.462 -12.438 1.00 95.81 238 ASP A CA 1
ATOM 1940 C C . ASP A 1 238 ? 10.987 1.208 -13.871 1.00 95.81 238 ASP A C 1
ATOM 1942 O O . ASP A 1 238 ? 9.951 0.554 -14.044 1.00 95.81 238 ASP A O 1
ATOM 1946 N N . PRO A 1 239 ? 11.686 1.698 -14.916 1.00 96.00 239 PRO A N 1
ATOM 1947 C CA . PRO A 1 239 ? 11.293 1.460 -16.301 1.00 96.00 239 PRO A CA 1
ATOM 1948 C C . PRO A 1 239 ? 11.128 -0.026 -16.636 1.00 96.00 239 PRO A C 1
ATOM 1950 O O . PRO A 1 239 ? 10.296 -0.368 -17.473 1.00 96.00 239 PRO A O 1
ATOM 1953 N N . ALA A 1 240 ? 11.858 -0.923 -15.965 1.00 96.44 240 ALA A N 1
ATOM 1954 C CA . ALA A 1 240 ? 11.705 -2.360 -16.151 1.00 96.44 240 ALA A CA 1
ATOM 1955 C C . ALA A 1 240 ? 10.291 -2.846 -15.794 1.00 96.44 240 ALA A C 1
ATOM 1957 O O . ALA A 1 240 ? 9.785 -3.747 -16.459 1.00 96.44 240 ALA A O 1
ATOM 1958 N N . VAL A 1 241 ? 9.630 -2.225 -14.804 1.00 97.00 241 VAL A N 1
ATOM 1959 C CA . VAL A 1 241 ? 8.224 -2.511 -14.465 1.00 97.00 241 VAL A CA 1
ATOM 1960 C C . VAL A 1 241 ? 7.323 -2.149 -15.631 1.00 97.00 241 VAL A C 1
ATOM 1962 O O . VAL A 1 241 ? 6.492 -2.960 -16.022 1.00 97.00 241 VAL A O 1
ATOM 1965 N N . ARG A 1 242 ? 7.484 -0.947 -16.197 1.00 97.69 242 ARG A N 1
ATOM 1966 C CA . ARG A 1 242 ? 6.695 -0.491 -17.347 1.00 97.69 242 ARG A CA 1
ATOM 1967 C C . ARG A 1 242 ? 6.873 -1.430 -18.538 1.00 97.69 242 ARG A C 1
ATOM 1969 O O . ARG A 1 242 ? 5.893 -1.839 -19.157 1.00 97.69 242 ARG A O 1
ATOM 1976 N N . GLU A 1 243 ? 8.116 -1.778 -18.858 1.00 98.06 243 GLU A N 1
ATOM 1977 C CA . GLU A 1 243 ? 8.423 -2.607 -20.024 1.00 98.06 243 GLU A CA 1
ATOM 1978 C C . GLU A 1 243 ? 7.918 -4.046 -19.889 1.00 98.06 243 GLU A C 1
ATOM 1980 O O . GLU A 1 243 ? 7.542 -4.644 -20.899 1.00 98.06 243 GLU A O 1
ATOM 1985 N N . SER A 1 244 ? 7.830 -4.576 -18.665 1.00 97.06 244 SER A N 1
ATOM 1986 C CA . SER A 1 244 ? 7.302 -5.918 -18.409 1.00 97.06 244 SER A CA 1
ATOM 1987 C C . SER A 1 244 ? 5.773 -6.007 -18.386 1.00 97.06 244 SER A C 1
ATOM 1989 O O . SER A 1 244 ? 5.246 -7.111 -18.261 1.00 97.06 244 SER A O 1
ATOM 1991 N N . LEU A 1 245 ? 5.036 -4.892 -18.482 1.00 98.12 245 LEU A N 1
ATOM 1992 C CA . LEU A 1 245 ? 3.570 -4.943 -18.490 1.00 98.12 245 LEU A CA 1
ATOM 1993 C C . LEU A 1 245 ? 3.058 -5.640 -19.766 1.00 98.12 245 LEU A C 1
ATOM 1995 O O . LEU A 1 245 ? 3.472 -5.270 -20.870 1.00 98.12 245 LEU A O 1
ATOM 1999 N N . PRO A 1 246 ? 2.121 -6.601 -19.643 1.00 97.25 246 PRO A N 1
ATOM 2000 C CA . PRO A 1 246 ? 1.740 -7.494 -20.742 1.00 97.25 246 PRO A CA 1
ATOM 2001 C C . PRO A 1 246 ? 0.903 -6.825 -21.840 1.00 97.25 246 PRO A C 1
ATOM 2003 O O . PRO A 1 246 ? 0.769 -7.372 -22.934 1.00 97.25 246 PRO A O 1
ATOM 2006 N N . HIS A 1 247 ? 0.332 -5.647 -21.576 1.00 98.06 247 HIS A N 1
ATOM 2007 C CA . HIS A 1 247 ? -0.516 -4.933 -22.527 1.00 98.06 247 HIS A CA 1
ATOM 2008 C C . HIS A 1 247 ? -0.084 -3.477 -22.696 1.00 98.06 247 HIS A C 1
ATOM 2010 O O . HIS A 1 247 ? 0.213 -2.792 -21.718 1.00 98.06 247 HIS A O 1
ATOM 2016 N N . ASP A 1 248 ? -0.150 -2.965 -23.926 1.00 98.31 248 ASP A N 1
ATOM 2017 C CA . ASP A 1 248 ? 0.213 -1.572 -24.227 1.00 98.31 248 ASP A CA 1
ATOM 2018 C C . ASP A 1 248 ? -0.635 -0.561 -23.442 1.00 98.31 248 ASP A C 1
ATOM 2020 O O . ASP A 1 248 ? -0.122 0.451 -22.967 1.00 98.31 248 ASP A O 1
ATOM 2024 N N . TRP A 1 249 ? -1.919 -0.852 -23.218 1.00 98.12 249 TRP A N 1
ATOM 2025 C CA . TRP A 1 249 ? -2.780 0.013 -22.408 1.00 98.12 249 TRP A CA 1
ATOM 2026 C C . TRP A 1 249 ? -2.350 0.060 -20.933 1.00 98.12 249 TRP A C 1
ATOM 2028 O O . TRP A 1 249 ? -2.511 1.096 -20.292 1.00 98.12 249 TRP A O 1
ATOM 2038 N N . MET A 1 250 ? -1.754 -1.011 -20.390 1.00 98.44 250 MET A N 1
ATOM 2039 C CA . MET A 1 250 ? -1.220 -0.999 -19.021 1.00 98.44 250 MET A CA 1
ATOM 2040 C C . MET A 1 250 ? 0.006 -0.095 -18.930 1.00 98.44 250 MET A C 1
ATOM 2042 O O . MET A 1 250 ? 0.169 0.598 -17.930 1.00 98.44 250 MET A O 1
ATOM 2046 N N . LYS A 1 251 ? 0.833 -0.050 -19.982 1.00 98.50 251 LYS A N 1
ATOM 2047 C CA . LYS A 1 251 ? 1.964 0.887 -20.077 1.00 98.50 251 LYS A CA 1
ATOM 2048 C C . LYS A 1 251 ? 1.475 2.330 -20.067 1.00 98.50 251 LYS A C 1
ATOM 2050 O O . LYS A 1 251 ? 2.007 3.137 -19.320 1.00 98.50 251 LYS A O 1
ATOM 2055 N N . ILE A 1 252 ? 0.391 2.623 -20.788 1.00 98.31 252 ILE A N 1
ATOM 2056 C CA . ILE A 1 252 ? -0.269 3.938 -20.749 1.00 98.31 252 ILE A CA 1
ATOM 2057 C C . ILE A 1 252 ? -0.826 4.240 -19.344 1.00 98.31 252 ILE A C 1
ATOM 2059 O O . ILE A 1 252 ? -0.666 5.349 -18.836 1.00 98.31 252 ILE A O 1
ATOM 2063 N N . ALA A 1 253 ? -1.462 3.267 -18.684 1.00 98.19 253 ALA A N 1
ATOM 2064 C CA . ALA A 1 253 ? -1.967 3.429 -17.318 1.00 98.19 253 ALA A CA 1
ATOM 2065 C C . ALA A 1 253 ? -0.840 3.663 -16.295 1.00 98.19 253 ALA A C 1
ATOM 2067 O O . ALA A 1 253 ? -1.027 4.411 -15.331 1.00 98.19 253 ALA A O 1
ATOM 2068 N N . TRP A 1 254 ? 0.324 3.047 -16.510 1.00 98.19 254 TRP A N 1
ATOM 2069 C CA . TRP A 1 254 ? 1.550 3.301 -15.758 1.00 98.19 254 TRP A CA 1
ATOM 2070 C C . TRP A 1 254 ? 2.103 4.700 -16.045 1.00 98.19 254 TRP A C 1
ATOM 2072 O O . TRP A 1 254 ? 2.383 5.424 -15.095 1.00 98.19 254 TRP A O 1
ATOM 2082 N N . ASP A 1 255 ? 2.176 5.120 -17.314 1.00 97.88 255 ASP A N 1
ATOM 2083 C CA . ASP A 1 255 ? 2.698 6.435 -17.724 1.00 97.88 255 ASP A CA 1
ATOM 2084 C C . ASP A 1 255 ? 1.924 7.561 -17.023 1.00 97.88 255 ASP A C 1
ATOM 2086 O O . ASP A 1 255 ? 2.511 8.446 -16.406 1.00 97.88 255 ASP A O 1
ATOM 2090 N N . ARG A 1 256 ? 0.591 7.453 -16.996 1.00 97.50 256 ARG A N 1
ATOM 2091 C CA . ARG A 1 256 ? -0.301 8.383 -16.281 1.00 97.50 256 ARG A CA 1
ATOM 2092 C C . ARG A 1 256 ? -0.027 8.465 -14.783 1.00 97.50 256 ARG A C 1
ATOM 2094 O O . ARG A 1 256 ? -0.200 9.522 -14.183 1.00 97.50 256 ARG A O 1
ATOM 2101 N N . TRP A 1 257 ? 0.331 7.346 -14.157 1.00 96.94 257 TRP A N 1
ATOM 2102 C CA . TRP A 1 257 ? 0.693 7.329 -12.742 1.00 96.94 257 TRP A CA 1
ATOM 2103 C C . TRP A 1 257 ? 2.064 7.983 -12.543 1.00 96.94 257 TRP A C 1
ATOM 2105 O O . TRP A 1 257 ? 2.206 8.863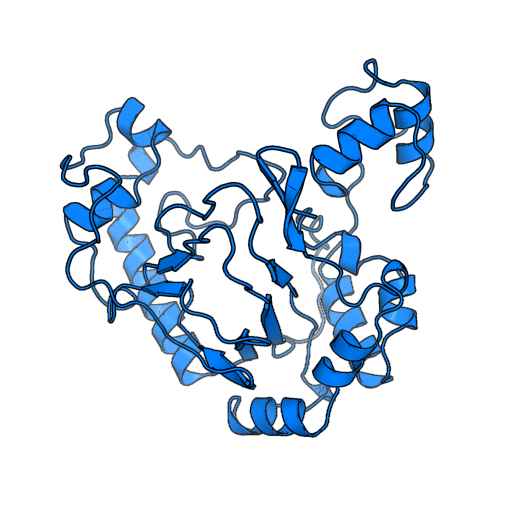 -11.689 1.00 96.94 257 TRP A O 1
ATOM 2115 N N . ALA A 1 258 ? 3.037 7.605 -13.375 1.00 96.69 258 ALA A N 1
ATOM 2116 C CA . ALA A 1 258 ? 4.406 8.096 -13.334 1.00 96.69 258 ALA A CA 1
ATOM 2117 C C . ALA A 1 258 ? 4.497 9.612 -13.579 1.00 96.69 258 ALA A C 1
ATOM 2119 O O . ALA A 1 258 ? 5.312 10.263 -12.940 1.00 96.69 258 ALA A O 1
ATOM 2120 N N . GLU A 1 259 ? 3.614 10.209 -14.389 1.00 96.19 259 GLU A N 1
ATOM 2121 C CA . GLU A 1 259 ? 3.522 11.672 -14.570 1.00 96.19 259 GLU A CA 1
ATOM 2122 C C . GLU A 1 259 ? 3.327 12.440 -13.251 1.00 96.19 259 GLU A C 1
ATOM 2124 O O . GLU A 1 259 ? 3.748 13.589 -13.123 1.00 96.19 259 GLU A O 1
ATOM 2129 N N . THR A 1 260 ? 2.692 11.817 -12.255 1.00 95.69 260 THR A N 1
ATOM 2130 C CA . THR A 1 260 ? 2.396 12.453 -10.960 1.00 95.69 260 THR A CA 1
ATOM 2131 C C . THR A 1 260 ? 3.497 12.255 -9.918 1.00 95.69 260 THR A C 1
ATOM 2133 O O . THR A 1 260 ? 3.439 12.853 -8.838 1.00 95.69 260 THR A O 1
ATOM 2136 N N . GLN A 1 261 ? 4.487 11.411 -10.217 1.00 96.19 261 GLN A N 1
ATOM 2137 C CA . GLN A 1 261 ? 5.484 10.937 -9.266 1.00 96.19 261 GLN A CA 1
ATOM 2138 C C . GLN A 1 261 ? 6.907 11.166 -9.785 1.00 96.19 261 GLN A C 1
ATOM 2140 O O . GLN A 1 261 ? 7.168 11.204 -10.981 1.00 96.19 261 GLN A O 1
ATOM 2145 N N . LYS A 1 262 ? 7.865 11.287 -8.871 1.00 96.50 262 LYS A N 1
ATOM 2146 C CA . LYS A 1 262 ? 9.295 11.244 -9.187 1.00 96.50 262 LYS A CA 1
ATOM 2147 C C . LYS A 1 262 ? 10.041 10.414 -8.158 1.00 96.50 262 LYS A C 1
ATOM 2149 O O . LYS A 1 262 ? 9.623 10.317 -7.003 1.00 96.50 262 LYS A O 1
ATOM 2154 N N . LEU A 1 263 ? 11.155 9.825 -8.575 1.00 96.31 263 LEU A N 1
ATOM 2155 C CA . LEU A 1 263 ? 12.039 9.115 -7.661 1.00 96.31 263 LEU A CA 1
ATOM 2156 C C . LEU A 1 263 ? 12.738 10.145 -6.768 1.00 96.31 263 LEU A C 1
ATOM 2158 O O . LEU A 1 263 ? 13.138 11.201 -7.255 1.00 96.31 263 LEU A O 1
ATOM 2162 N N . GLY A 1 264 ? 12.850 9.868 -5.470 1.00 95.56 264 GLY A N 1
ATOM 2163 C CA . GLY A 1 264 ? 13.582 10.751 -4.563 1.00 95.56 264 GLY A CA 1
ATOM 2164 C C . GLY A 1 264 ? 15.099 10.601 -4.681 1.00 95.56 264 GLY A C 1
ATOM 2165 O O . GLY A 1 264 ? 15.611 9.667 -5.305 1.00 95.56 264 GLY A O 1
ATOM 2166 N N . ASP A 1 265 ? 15.821 11.518 -4.046 1.00 96.31 265 ASP A N 1
ATOM 2167 C CA . ASP A 1 265 ? 17.283 11.641 -4.156 1.00 96.31 265 ASP A CA 1
ATOM 2168 C C . ASP A 1 265 ? 18.035 11.043 -2.956 1.00 96.31 265 ASP A C 1
ATOM 2170 O O . ASP A 1 265 ? 19.263 11.092 -2.902 1.00 96.31 265 ASP A O 1
ATOM 2174 N N . THR A 1 266 ? 17.303 10.466 -2.000 1.00 96.75 266 THR A N 1
ATOM 2175 C CA . THR A 1 266 ? 17.844 9.835 -0.788 1.00 96.75 266 THR A CA 1
ATOM 2176 C C . THR A 1 266 ? 17.569 8.331 -0.776 1.00 96.75 266 THR A C 1
ATOM 2178 O O . THR A 1 266 ? 16.711 7.838 -1.513 1.00 96.75 266 THR A O 1
ATOM 2181 N N . LEU A 1 267 ? 18.290 7.575 0.060 1.00 96.62 267 LEU A N 1
ATOM 2182 C CA . LEU A 1 267 ? 18.022 6.141 0.214 1.00 96.62 267 LEU A CA 1
ATOM 2183 C C . LEU A 1 267 ? 16.641 5.898 0.830 1.00 96.62 267 LEU A C 1
ATOM 2185 O O . LEU A 1 267 ? 15.946 4.975 0.419 1.00 96.62 267 LEU A O 1
ATOM 2189 N N . GLU A 1 268 ? 16.229 6.739 1.776 1.00 95.38 268 GLU A N 1
ATOM 2190 C CA . GLU A 1 268 ? 14.948 6.652 2.475 1.00 95.38 268 GLU A CA 1
ATOM 2191 C C . GLU A 1 268 ? 13.750 6.891 1.548 1.00 95.38 268 GLU A C 1
ATOM 2193 O O . GLU A 1 268 ? 12.682 6.325 1.769 1.00 95.38 268 GLU A O 1
ATOM 2198 N N . ASP A 1 269 ? 13.923 7.664 0.473 1.00 95.50 269 ASP A N 1
ATOM 2199 C CA . ASP A 1 269 ? 12.884 7.824 -0.547 1.00 95.50 269 ASP A CA 1
ATOM 2200 C C . ASP A 1 269 ? 12.721 6.586 -1.442 1.00 95.50 269 ASP A C 1
ATOM 2202 O O . ASP A 1 269 ? 11.670 6.396 -2.056 1.00 95.50 269 ASP A O 1
ATOM 2206 N N . ARG A 1 270 ? 13.757 5.748 -1.547 1.00 94.88 270 ARG A N 1
ATOM 2207 C CA . ARG A 1 270 ? 13.822 4.638 -2.512 1.00 94.88 270 ARG A CA 1
ATOM 2208 C C . ARG A 1 270 ? 13.663 3.267 -1.871 1.00 94.88 270 ARG A C 1
ATOM 2210 O O . ARG A 1 270 ? 13.161 2.351 -2.524 1.00 94.88 270 ARG A O 1
ATOM 2217 N N . TYR A 1 271 ? 14.083 3.118 -0.617 1.00 94.25 271 TYR A N 1
ATOM 2218 C CA . TYR A 1 271 ? 14.271 1.822 0.023 1.00 94.25 271 TYR A CA 1
ATOM 2219 C C . TYR A 1 271 ? 13.733 1.774 1.455 1.00 94.25 271 TYR A C 1
ATOM 2221 O O . TYR A 1 271 ? 13.908 2.718 2.226 1.00 94.25 271 TYR A O 1
ATOM 2229 N N . PRO A 1 272 ? 13.134 0.645 1.873 1.00 91.38 272 PRO A N 1
ATOM 2230 C CA . PRO A 1 272 ? 12.871 0.399 3.284 1.00 91.38 272 PRO A CA 1
ATOM 2231 C C . PRO A 1 272 ? 14.185 0.139 4.040 1.00 91.38 272 PRO A C 1
ATOM 2233 O O . PRO A 1 272 ? 15.183 -0.286 3.458 1.00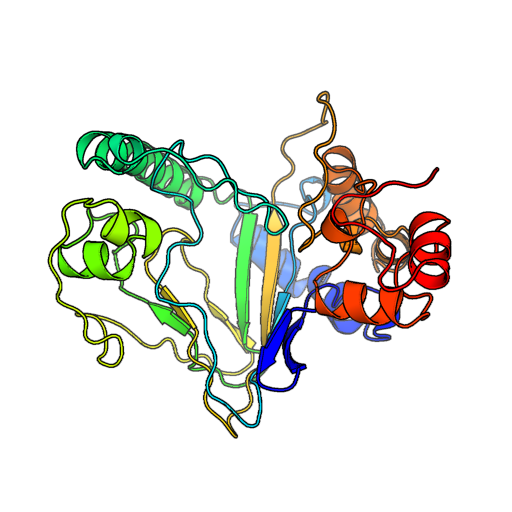 91.38 272 PRO A O 1
ATOM 2236 N N . GLY A 1 273 ? 14.161 0.308 5.365 1.00 91.31 273 GLY A N 1
ATOM 2237 C CA . GLY A 1 273 ? 15.361 0.233 6.212 1.00 91.31 273 GLY A CA 1
ATOM 2238 C C . GLY A 1 273 ? 16.194 -1.049 6.069 1.00 91.31 273 GLY A C 1
ATOM 2239 O O . GLY A 1 273 ? 17.415 -0.983 6.149 1.00 91.31 273 GLY A O 1
ATOM 2240 N N . PHE A 1 274 ? 15.564 -2.196 5.788 1.00 92.38 274 PHE A N 1
ATOM 2241 C CA . PHE A 1 274 ? 16.278 -3.451 5.519 1.00 92.38 274 PHE A CA 1
ATOM 2242 C C . PHE A 1 274 ? 17.219 -3.337 4.308 1.00 92.38 274 PHE A C 1
ATOM 2244 O O . PHE A 1 274 ? 18.386 -3.713 4.382 1.00 92.38 274 PHE A O 1
ATOM 2251 N N . ASP A 1 275 ? 16.720 -2.789 3.200 1.00 93.62 275 ASP A N 1
ATOM 2252 C CA . ASP A 1 275 ? 17.491 -2.645 1.965 1.00 93.62 275 ASP A CA 1
ATOM 2253 C C . ASP A 1 275 ? 18.556 -1.540 2.113 1.00 93.62 275 ASP A C 1
ATOM 2255 O O . ASP A 1 275 ? 19.676 -1.705 1.634 1.00 93.62 275 ASP A O 1
ATOM 2259 N N . ILE A 1 276 ? 18.273 -0.477 2.882 1.00 95.44 276 ILE A N 1
ATOM 2260 C CA . ILE A 1 276 ? 19.283 0.526 3.275 1.00 95.44 276 ILE A CA 1
ATOM 2261 C C . ILE A 1 276 ? 20.431 -0.127 4.056 1.00 95.44 276 ILE A C 1
ATOM 2263 O O . ILE A 1 276 ? 21.595 0.162 3.787 1.00 95.44 276 ILE A O 1
ATOM 2267 N N . GLY A 1 277 ? 20.121 -1.022 5.000 1.00 95.62 277 GLY A N 1
ATOM 2268 C CA . GLY A 1 277 ? 21.126 -1.755 5.774 1.00 95.62 277 GLY A CA 1
ATOM 2269 C C . GLY A 1 277 ? 22.038 -2.613 4.894 1.00 95.62 277 GLY A C 1
ATOM 2270 O O . GLY A 1 277 ? 23.253 -2.594 5.071 1.00 95.62 277 GLY A O 1
ATOM 2271 N N . ARG A 1 278 ? 21.477 -3.298 3.890 1.00 96.12 278 ARG A N 1
ATOM 2272 C CA . ARG A 1 278 ? 22.264 -4.058 2.900 1.00 96.12 278 ARG A CA 1
ATOM 2273 C C . ARG A 1 278 ? 23.170 -3.160 2.070 1.00 96.12 278 ARG A C 1
ATOM 2275 O O . ARG A 1 278 ? 24.341 -3.482 1.883 1.00 96.12 278 ARG A O 1
ATOM 2282 N N . ILE A 1 279 ? 22.653 -2.014 1.627 1.00 97.62 279 ILE A N 1
ATOM 2283 C CA . ILE A 1 279 ? 23.456 -1.030 0.898 1.00 97.62 279 ILE A CA 1
ATOM 2284 C C . ILE A 1 279 ? 24.628 -0.568 1.762 1.00 97.62 279 ILE A C 1
ATOM 2286 O O . ILE A 1 279 ? 25.770 -0.649 1.329 1.00 97.62 279 ILE A O 1
ATOM 2290 N N . LYS A 1 280 ? 24.383 -0.191 3.020 1.00 97.00 280 LYS A N 1
ATOM 2291 C CA . LYS A 1 280 ? 25.443 0.205 3.964 1.00 97.00 280 LYS A CA 1
ATOM 2292 C C . LYS A 1 280 ? 26.423 -0.921 4.316 1.00 97.00 280 LYS A C 1
ATOM 2294 O O . LYS A 1 280 ? 27.556 -0.640 4.695 1.00 97.00 280 LYS A O 1
ATOM 2299 N N . ALA A 1 281 ? 26.031 -2.181 4.146 1.00 97.38 281 ALA A N 1
ATOM 2300 C CA . ALA A 1 281 ? 26.926 -3.331 4.260 1.00 97.38 281 ALA A CA 1
ATOM 2301 C C . ALA A 1 281 ? 27.815 -3.546 3.014 1.00 97.38 281 ALA A C 1
ATOM 2303 O O . ALA A 1 281 ? 28.620 -4.478 2.991 1.00 97.38 281 ALA A O 1
ATOM 2304 N N . GLY A 1 282 ? 27.696 -2.691 1.992 1.00 96.94 282 GLY A N 1
ATOM 2305 C CA . GLY A 1 282 ? 28.498 -2.721 0.769 1.00 96.94 282 GLY A CA 1
ATOM 2306 C C . GLY A 1 282 ? 27.801 -3.371 -0.428 1.00 96.94 282 GLY A C 1
ATOM 2307 O O . GLY A 1 282 ? 28.413 -3.503 -1.489 1.00 96.94 282 GLY A O 1
ATOM 2308 N N . GLU A 1 283 ? 26.538 -3.787 -0.296 1.00 97.19 283 GLU A N 1
ATOM 2309 C CA . GLU A 1 283 ? 25.791 -4.374 -1.408 1.00 97.19 283 GLU A CA 1
ATOM 2310 C C . GLU A 1 283 ? 25.251 -3.297 -2.362 1.00 97.19 283 GLU A C 1
ATOM 2312 O O . GLU A 1 283 ? 24.656 -2.309 -1.943 1.00 97.19 283 GLU A O 1
ATOM 2317 N N . ILE A 1 284 ? 25.380 -3.505 -3.674 1.00 93.50 284 ILE A N 1
ATOM 2318 C CA . ILE A 1 284 ? 24.800 -2.607 -4.684 1.00 93.50 284 ILE A CA 1
ATOM 2319 C C . ILE A 1 284 ? 23.503 -3.247 -5.189 1.00 93.50 284 ILE A C 1
ATOM 2321 O O . ILE A 1 284 ? 23.517 -4.061 -6.111 1.00 93.50 284 ILE A O 1
ATOM 2325 N N . VAL A 1 285 ? 22.385 -2.909 -4.546 1.00 90.44 285 VAL A N 1
ATOM 2326 C CA . VAL A 1 285 ? 21.047 -3.460 -4.832 1.00 90.44 285 VAL A CA 1
ATOM 2327 C C . VAL A 1 285 ? 20.059 -2.361 -5.236 1.00 90.44 285 VAL A C 1
ATOM 2329 O O . VAL A 1 285 ? 20.330 -1.175 -5.060 1.00 90.44 2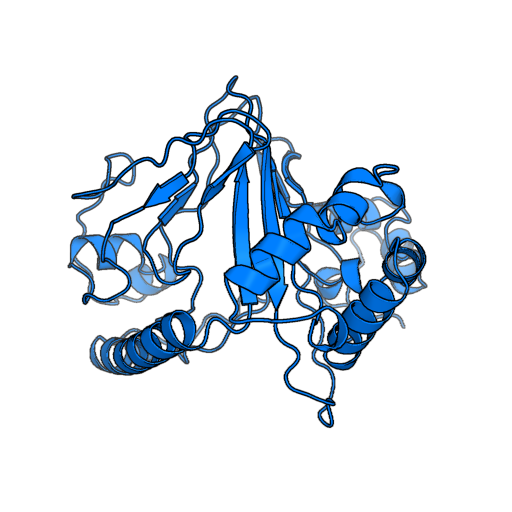85 VAL A O 1
ATOM 2332 N N . GLY A 1 286 ? 18.905 -2.749 -5.787 1.00 90.19 286 GLY A N 1
ATOM 2333 C CA . GLY A 1 286 ? 17.858 -1.809 -6.190 1.00 90.19 286 GLY A CA 1
ATOM 2334 C C . GLY A 1 286 ? 18.167 -1.115 -7.515 1.00 90.19 286 GLY A C 1
ATOM 2335 O O . GLY A 1 286 ? 18.454 -1.785 -8.502 1.00 90.19 286 GLY A O 1
ATOM 2336 N N . TRP A 1 287 ? 18.126 0.218 -7.516 1.00 92.62 287 TRP A N 1
ATOM 2337 C CA . TRP A 1 287 ? 18.322 1.071 -8.694 1.00 92.62 287 TRP A CA 1
ATOM 2338 C C . TRP A 1 287 ? 19.776 1.130 -9.187 1.00 92.62 287 TRP A C 1
ATOM 2340 O O . TRP A 1 287 ? 20.020 1.500 -10.333 1.00 92.62 287 TRP A O 1
ATOM 2350 N N . GLN A 1 288 ? 20.747 0.772 -8.335 1.00 93.50 288 GLN A N 1
ATOM 2351 C CA . GLN A 1 288 ? 22.183 0.693 -8.668 1.00 93.50 288 GLN A CA 1
ATOM 2352 C C . GLN A 1 288 ? 22.768 1.968 -9.312 1.00 93.50 288 GLN A C 1
ATOM 2354 O O . GLN A 1 288 ? 23.715 1.907 -10.112 1.00 93.50 288 GLN A O 1
ATOM 2359 N N . SER A 1 289 ? 22.207 3.126 -8.968 1.00 95.19 289 SER A N 1
ATOM 2360 C CA . SER A 1 289 ? 22.681 4.437 -9.397 1.00 95.19 289 SER A CA 1
ATOM 2361 C C . SER A 1 289 ? 23.920 4.856 -8.599 1.00 95.19 289 SER A C 1
ATOM 2363 O O . SER A 1 289 ? 24.429 4.117 -7.752 1.00 95.19 289 SER A O 1
ATOM 2365 N N . GLU A 1 290 ? 24.424 6.059 -8.868 1.00 96.94 290 GLU A N 1
ATOM 2366 C CA . GLU A 1 290 ? 25.543 6.626 -8.111 1.00 96.94 290 GLU A CA 1
ATOM 2367 C C . GLU A 1 290 ? 25.223 6.758 -6.612 1.00 96.94 290 GLU A C 1
ATOM 2369 O O . GLU A 1 290 ? 26.100 6.545 -5.780 1.00 96.94 290 GLU A O 1
ATOM 2374 N N . LEU A 1 291 ? 23.955 7.002 -6.254 1.00 97.44 291 LEU A N 1
ATOM 2375 C CA . LEU A 1 291 ? 23.509 7.078 -4.860 1.00 97.44 291 LEU A CA 1
ATOM 2376 C C . LEU A 1 291 ? 23.822 5.791 -4.092 1.00 97.44 291 LEU A C 1
ATOM 2378 O O . LEU A 1 291 ? 24.452 5.833 -3.038 1.00 97.44 291 LEU A O 1
ATOM 2382 N N . GLU A 1 292 ? 23.407 4.643 -4.627 1.00 97.44 292 GLU A N 1
ATOM 2383 C CA . GLU A 1 292 ? 23.619 3.352 -3.977 1.00 97.44 292 GLU A CA 1
ATOM 2384 C C . GLU A 1 292 ? 25.105 2.981 -3.947 1.00 97.44 292 GLU A C 1
ATOM 2386 O O . GLU A 1 292 ? 25.565 2.402 -2.967 1.00 97.44 292 GLU A O 1
ATOM 2391 N N . ARG A 1 293 ? 25.880 3.358 -4.974 1.00 97.75 293 ARG A N 1
ATOM 2392 C CA . ARG A 1 293 ? 27.332 3.111 -5.026 1.00 97.75 293 ARG A CA 1
ATOM 2393 C C . ARG A 1 293 ? 28.092 3.927 -3.987 1.00 97.75 293 ARG A C 1
ATOM 2395 O O . ARG A 1 293 ? 28.922 3.363 -3.276 1.00 97.75 293 ARG A O 1
ATOM 2402 N N . GLN A 1 294 ? 27.807 5.226 -3.870 1.00 97.75 294 GLN A N 1
ATOM 2403 C CA . GLN A 1 294 ? 28.444 6.079 -2.866 1.00 97.75 294 GLN A CA 1
ATOM 2404 C C . GLN A 1 294 ? 28.036 5.666 -1.450 1.00 97.75 294 GLN A C 1
ATOM 2406 O O . GLN A 1 294 ? 28.893 5.589 -0.569 1.00 97.75 294 GLN A O 1
ATOM 2411 N N . ALA A 1 295 ? 26.762 5.329 -1.238 1.00 97.56 295 ALA A N 1
ATOM 2412 C CA . ALA A 1 295 ? 26.293 4.811 0.040 1.00 97.56 295 ALA A CA 1
ATOM 2413 C C . ALA A 1 295 ? 26.959 3.485 0.417 1.00 97.56 295 ALA A C 1
ATOM 2415 O O . ALA A 1 295 ? 27.414 3.341 1.550 1.00 97.56 295 ALA A O 1
ATOM 2416 N N . ALA A 1 296 ? 27.080 2.550 -0.528 1.00 97.69 296 ALA A N 1
ATOM 2417 C CA . ALA A 1 296 ? 27.759 1.279 -0.302 1.00 97.69 296 ALA A CA 1
ATOM 2418 C C . ALA A 1 296 ? 29.251 1.451 0.002 1.00 97.69 296 ALA A C 1
ATOM 2420 O O . ALA A 1 296 ? 29.783 0.774 0.879 1.00 97.69 296 ALA A O 1
ATOM 2421 N N . ALA A 1 297 ? 29.924 2.392 -0.666 1.00 97.50 297 ALA A N 1
ATOM 2422 C CA . ALA A 1 297 ? 31.324 2.708 -0.394 1.00 97.50 297 ALA A CA 1
ATOM 2423 C C . ALA A 1 297 ? 31.527 3.404 0.966 1.00 97.50 297 ALA A C 1
ATOM 2425 O O . ALA A 1 297 ? 32.532 3.168 1.637 1.00 97.50 297 ALA A O 1
ATOM 2426 N N . ALA A 1 298 ? 30.590 4.264 1.374 1.00 97.25 298 ALA A N 1
ATOM 2427 C CA . ALA A 1 298 ? 30.645 4.980 2.647 1.00 97.25 298 ALA A CA 1
ATOM 2428 C C . ALA A 1 298 ? 30.208 4.117 3.847 1.00 97.25 298 ALA A C 1
ATOM 2430 O O . ALA A 1 298 ? 30.621 4.381 4.979 1.00 97.25 298 ALA A O 1
ATOM 2431 N N . GLY A 1 299 ? 29.370 3.106 3.617 1.00 96.75 299 GLY A N 1
ATOM 2432 C CA . GLY A 1 299 ? 28.809 2.241 4.648 1.00 96.75 299 GLY A CA 1
ATOM 2433 C C . GLY A 1 299 ? 28.109 3.027 5.758 1.00 96.75 299 GLY A C 1
ATOM 2434 O O . GLY A 1 299 ? 27.284 3.905 5.500 1.00 96.75 299 GLY A O 1
ATOM 2435 N N . GLU A 1 300 ? 28.475 2.766 7.013 1.00 96.50 300 GLU A N 1
ATOM 2436 C CA . GLU A 1 300 ? 27.922 3.475 8.178 1.00 96.50 300 GLU A CA 1
ATOM 2437 C C . GLU A 1 300 ? 28.243 4.979 8.214 1.00 96.50 300 GLU A C 1
ATOM 2439 O O . GLU A 1 300 ? 27.574 5.734 8.920 1.00 96.50 300 GLU A O 1
ATOM 2444 N N . ALA A 1 301 ? 29.225 5.451 7.435 1.00 97.00 301 ALA A N 1
ATOM 2445 C CA . ALA A 1 301 ? 29.488 6.883 7.307 1.00 97.00 301 ALA A CA 1
ATOM 2446 C C . ALA A 1 301 ? 28.425 7.614 6.461 1.00 97.00 301 ALA A C 1
ATOM 2448 O O . ALA A 1 301 ? 28.353 8.844 6.522 1.00 97.00 301 ALA A O 1
ATOM 2449 N N . TRP A 1 302 ? 27.595 6.886 5.699 1.00 97.12 302 TRP A N 1
ATOM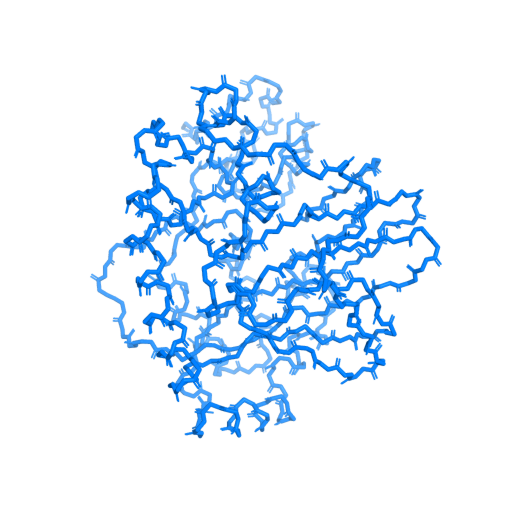 2450 C CA . TRP A 1 302 ? 26.491 7.464 4.933 1.00 97.12 302 TRP A CA 1
ATOM 2451 C C . TRP A 1 302 ? 25.370 7.945 5.860 1.00 97.12 302 TRP A C 1
ATOM 2453 O O . TRP A 1 302 ? 24.738 7.159 6.583 1.00 97.12 302 TRP A O 1
ATOM 2463 N N . LYS A 1 303 ? 25.108 9.253 5.845 1.00 95.62 303 LYS A N 1
ATOM 2464 C CA . LYS A 1 303 ? 24.160 9.888 6.765 1.00 95.62 303 LYS A CA 1
ATOM 2465 C C . LYS A 1 303 ? 22.710 9.728 6.290 1.00 95.62 303 LYS A C 1
ATOM 2467 O O . LYS A 1 303 ? 22.470 9.662 5.086 1.00 95.62 303 LYS A O 1
ATOM 2472 N N . PRO A 1 304 ? 21.735 9.702 7.218 1.00 93.44 304 PRO A N 1
ATOM 2473 C CA . PRO A 1 304 ? 20.323 9.746 6.853 1.00 93.44 304 PRO A CA 1
ATOM 2474 C C . PRO A 1 304 ? 20.005 10.961 5.982 1.00 93.44 304 PRO A C 1
ATOM 2476 O O . PRO A 1 304 ? 20.529 12.051 6.236 1.00 93.44 304 PRO A O 1
ATOM 2479 N N . SER A 1 305 ? 19.157 10.772 4.971 1.00 92.94 305 SER A N 1
ATOM 2480 C CA . SER A 1 305 ? 18.752 11.821 4.023 1.00 92.94 305 SER A CA 1
ATOM 2481 C C . SER A 1 305 ? 19.905 12.449 3.225 1.00 92.94 305 SER A C 1
ATOM 2483 O O . SER A 1 305 ? 19.754 13.538 2.669 1.00 92.94 305 SER A O 1
ATOM 2485 N N . GLN A 1 306 ? 21.071 11.796 3.174 1.00 95.81 306 GLN A N 1
ATOM 2486 C CA . GLN A 1 306 ? 22.189 12.230 2.342 1.00 95.81 306 GLN A CA 1
ATOM 2487 C C . GLN A 1 306 ? 21.885 11.970 0.858 1.00 95.81 306 GLN A C 1
ATOM 2489 O O . GLN A 1 306 ? 21.367 10.913 0.495 1.00 95.81 306 GLN A O 1
ATOM 2494 N N . THR A 1 307 ? 22.238 12.937 0.011 1.00 96.31 307 THR A N 1
ATOM 2495 C CA . THR A 1 307 ? 22.174 12.847 -1.454 1.00 96.31 307 THR A CA 1
ATOM 2496 C C . THR A 1 307 ? 23.562 12.582 -2.041 1.00 96.31 307 THR A C 1
ATOM 2498 O O . THR A 1 307 ? 24.576 12.722 -1.353 1.00 96.31 307 THR A O 1
ATOM 2501 N N . VAL A 1 308 ? 23.610 12.232 -3.328 1.00 92.62 308 VAL A N 1
ATOM 2502 C CA . VAL A 1 308 ? 24.859 12.176 -4.108 1.00 92.62 308 VAL A CA 1
ATOM 2503 C C . VAL A 1 308 ? 25.594 13.519 -4.026 1.00 92.62 308 VAL A C 1
ATOM 2505 O O . VAL A 1 308 ? 24.951 14.575 -4.040 1.00 92.62 308 VAL A O 1
ATOM 2508 N N . VAL A 1 309 ? 26.924 13.456 -3.924 1.00 76.50 309 VAL A N 1
ATOM 2509 C CA . VAL A 1 309 ? 27.836 14.609 -4.036 1.00 76.50 309 VAL A CA 1
ATOM 2510 C C . VAL A 1 309 ? 28.299 14.768 -5.476 1.00 76.50 309 VAL A C 1
ATOM 2512 O O . VAL A 1 309 ? 28.647 13.734 -6.089 1.00 76.50 309 VAL A O 1
#

Sequence (309 aa):
MHRAREDEPWAIRGIIHPAFEEPSFAEFHGSPDFLSFVRSWCYGLEPEDLVLSGMLLWCNPRRYENGPSWHRDTTWWGTGKPYFAQKDDRGDGPEAYSEEVEKLRWEEIRKKNVQSITERKGVSMFLALTDDECHELIPGSHDRWRTPFEHDVLLPQAMKDQGIPYTPSWDRISPLPNQVAIRLKAGEALIRNGTTIHTGHTVPDRERNTLSIGWSKWSGPFTGEPSVADVRHAWQLDPAVRESLPHDWMKIAWDRWAETQKLGDTLEDRYPGFDIGRIKAGEIVGWQSELERQAAAAGEAWKPSQTVV

pLDDT: mean 92.58, std 5.87, range [56.19, 98.5]